Protein AF-A0A8X6WS86-F1 (afdb_monomer_lite)

pLDDT: mean 86.35, std 16.79, range [33.66, 97.81]

Organism: NCBI:txid2747483

Radius of gyration: 22.49 Å; chains: 1; bounding box: 53×35×86 Å

Structure (mmCIF, N/CA/C/O backbone):
data_AF-A0A8X6WS86-F1
#
_entry.id   AF-A0A8X6WS86-F1
#
loop_
_atom_site.group_PDB
_atom_site.id
_atom_site.type_symbol
_atom_site.label_atom_id
_atom_site.label_alt_id
_atom_site.label_comp_id
_atom_site.label_asym_id
_atom_site.label_entity_id
_atom_site.label_seq_id
_atom_site.pdbx_PDB_ins_code
_atom_site.Cartn_x
_atom_site.Cartn_y
_atom_site.Cartn_z
_atom_site.occupancy
_atom_site.B_iso_or_equiv
_atom_site.auth_seq_id
_atom_site.auth_comp_id
_atom_site.auth_asym_id
_atom_site.auth_atom_id
_atom_site.pdbx_PDB_model_num
ATOM 1 N N . MET A 1 1 ? -15.063 -17.999 55.920 1.00 40.53 1 MET A N 1
ATOM 2 C CA . MET A 1 1 ? -14.382 -16.994 55.071 1.00 40.53 1 MET A CA 1
ATOM 3 C C . MET A 1 1 ? -14.863 -17.142 53.634 1.00 40.53 1 MET A C 1
ATOM 5 O O . MET A 1 1 ? -14.406 -18.035 52.931 1.00 40.53 1 MET A O 1
ATOM 9 N N . MET A 1 2 ? -15.828 -16.324 53.211 1.00 33.66 2 MET A N 1
ATOM 10 C CA . MET A 1 2 ? -16.271 -16.276 51.814 1.00 33.66 2 MET A CA 1
ATOM 11 C C . MET A 1 2 ? -15.236 -15.506 50.990 1.00 33.66 2 MET A C 1
ATOM 13 O O . MET A 1 2 ? -15.000 -14.326 51.235 1.00 33.66 2 MET A O 1
ATOM 17 N N . ARG A 1 3 ? -14.615 -16.172 50.012 1.00 37.09 3 ARG A N 1
ATOM 18 C CA . ARG A 1 3 ? -13.850 -15.494 48.963 1.00 37.09 3 ARG A CA 1
ATOM 19 C C . ARG A 1 3 ? -14.849 -14.751 48.081 1.00 37.09 3 ARG A C 1
ATOM 21 O O . ARG A 1 3 ? -15.553 -15.381 47.295 1.00 37.09 3 ARG A O 1
ATOM 28 N N . GLN A 1 4 ? -14.927 -13.429 48.224 1.00 33.69 4 GLN A N 1
ATOM 29 C CA . GLN A 1 4 ? -15.593 -12.591 47.234 1.00 33.69 4 GLN A CA 1
ATOM 30 C C . GLN A 1 4 ? -14.904 -12.830 45.888 1.00 33.69 4 GLN A C 1
ATOM 32 O O . GLN A 1 4 ? -13.723 -12.525 45.712 1.00 33.69 4 GLN A O 1
ATOM 37 N N . ARG A 1 5 ? -15.637 -13.429 44.945 1.00 38.69 5 ARG A N 1
ATOM 38 C CA . ARG A 1 5 ? -15.255 -13.410 43.536 1.00 38.69 5 ARG A CA 1
ATOM 39 C C . ARG A 1 5 ? -15.235 -11.943 43.132 1.00 38.69 5 ARG A C 1
ATOM 41 O O . ARG A 1 5 ? -16.277 -11.297 43.098 1.00 38.69 5 ARG A O 1
ATOM 48 N N . LYS A 1 6 ? -14.036 -11.423 42.885 1.00 37.38 6 LYS A N 1
ATOM 49 C CA . LYS A 1 6 ? -13.832 -10.129 42.245 1.00 37.38 6 LYS A CA 1
ATOM 50 C C . LYS A 1 6 ? -14.409 -10.280 40.837 1.00 37.38 6 LYS A C 1
ATOM 52 O O . LYS A 1 6 ? -13.767 -10.868 39.971 1.00 37.38 6 LYS A O 1
ATOM 57 N N . TYR A 1 7 ? -15.664 -9.882 40.651 1.00 34.22 7 TYR A N 1
ATOM 58 C CA . TYR A 1 7 ? -16.231 -9.724 39.321 1.00 34.22 7 TYR A CA 1
ATOM 59 C C . TYR A 1 7 ? -15.394 -8.637 38.653 1.00 34.22 7 TYR A C 1
ATOM 61 O O . TYR A 1 7 ? -15.456 -7.473 39.039 1.00 34.22 7 TYR A O 1
ATOM 69 N N . LEU A 1 8 ? -14.514 -9.046 37.740 1.00 36.78 8 LEU A N 1
ATOM 70 C CA . LEU A 1 8 ? -13.928 -8.126 36.780 1.00 36.78 8 LEU A CA 1
ATOM 71 C C . LEU A 1 8 ? -15.116 -7.561 36.007 1.00 36.78 8 LEU A C 1
ATOM 73 O O . LEU A 1 8 ? -15.825 -8.317 35.340 1.00 36.78 8 LEU A O 1
ATOM 77 N N . GLU A 1 9 ? -15.389 -6.271 36.181 1.00 35.78 9 GLU A N 1
ATOM 78 C CA . GLU A 1 9 ? -16.383 -5.588 35.366 1.00 35.78 9 GLU A CA 1
ATOM 79 C C . GLU A 1 9 ? -16.070 -5.836 33.884 1.00 35.78 9 GLU A C 1
ATOM 81 O O . GLU A 1 9 ? -14.890 -5.937 33.518 1.00 35.78 9 GLU A O 1
ATOM 86 N N . PRO A 1 10 ? -17.084 -5.964 33.012 1.00 41.72 10 PRO A N 1
ATOM 87 C CA . PRO A 1 10 ? -16.827 -5.970 31.586 1.00 41.72 10 PRO A CA 1
ATOM 88 C C . PRO A 1 10 ? -16.116 -4.658 31.262 1.00 41.72 10 PRO A C 1
ATOM 90 O O . PRO A 1 10 ? -16.698 -3.586 31.401 1.00 41.72 10 PRO A O 1
ATOM 93 N N . VAL A 1 11 ? -14.842 -4.739 30.872 1.00 46.56 11 VAL A N 1
ATOM 94 C CA . VAL A 1 11 ? -14.093 -3.606 30.327 1.00 46.56 11 VAL A CA 1
ATOM 95 C C . VAL A 1 11 ? -14.962 -3.058 29.200 1.00 46.56 11 VAL A C 1
ATOM 97 O O . VAL A 1 11 ? -15.139 -3.743 28.188 1.00 46.56 11 VAL A O 1
ATOM 100 N N . SER A 1 12 ? -15.620 -1.913 29.430 1.00 50.69 12 SER A N 1
ATOM 101 C CA . SER A 1 12 ? -16.626 -1.388 28.506 1.00 50.69 12 SER A CA 1
ATOM 102 C C . SER A 1 12 ? -15.978 -1.273 27.143 1.00 50.69 12 SER A C 1
ATOM 104 O O . SER A 1 12 ? -15.061 -0.479 26.947 1.00 50.69 12 SER A O 1
ATOM 106 N N . THR A 1 13 ? -16.401 -2.139 26.224 1.00 74.75 13 THR A N 1
ATOM 107 C CA . THR A 1 13 ? -15.697 -2.323 24.959 1.00 74.75 13 THR A CA 1
ATOM 108 C C . THR A 1 13 ? -15.792 -1.047 24.139 1.00 74.75 13 THR A C 1
ATOM 110 O O . THR A 1 13 ? -14.832 -0.662 23.519 1.00 74.75 13 THR A O 1
ATOM 113 N N . PHE A 1 14 ? -16.893 -0.310 24.200 1.00 83.38 14 PHE A N 1
ATOM 114 C CA . PHE A 1 14 ? -17.039 0.968 23.510 1.00 83.38 14 PHE A CA 1
ATOM 115 C C . PHE A 1 14 ? -17.653 1.993 24.465 1.00 83.38 14 PHE A C 1
ATOM 117 O O . PHE A 1 14 ? -18.270 1.627 25.468 1.00 83.38 14 PHE A O 1
ATOM 124 N N . VAL A 1 15 ? -17.484 3.278 24.172 1.00 85.50 15 VAL A N 1
ATOM 125 C CA . VAL A 1 15 ? -18.174 4.366 24.875 1.00 85.50 15 VAL A CA 1
ATOM 126 C C . VAL A 1 15 ? -19.566 4.509 24.269 1.00 85.50 15 VAL A C 1
ATOM 128 O O . VAL A 1 15 ? -19.686 4.557 23.052 1.00 85.50 15 VAL A O 1
ATOM 131 N N . ILE A 1 16 ? -20.611 4.598 25.092 1.00 86.25 16 ILE A N 1
ATOM 132 C CA . ILE A 1 16 ? -21.988 4.788 24.615 1.00 86.25 16 ILE A CA 1
ATOM 133 C C . ILE A 1 16 ? -22.419 6.229 24.894 1.00 86.25 16 ILE A C 1
ATOM 135 O O . ILE A 1 16 ? -22.333 6.686 26.034 1.00 86.25 16 ILE A O 1
ATOM 139 N N . ARG A 1 17 ? -22.893 6.952 23.875 1.00 84.75 17 ARG A N 1
ATOM 140 C CA . ARG A 1 17 ? -23.502 8.288 24.017 1.00 84.75 17 ARG A CA 1
ATOM 141 C C . ARG A 1 17 ? -24.741 8.368 23.141 1.00 84.75 17 ARG A C 1
ATOM 143 O O . ARG A 1 17 ? -24.662 8.079 21.957 1.00 84.75 17 ARG A O 1
ATOM 150 N N . ASN A 1 18 ? -25.880 8.740 23.722 1.00 85.00 18 ASN A N 1
ATOM 151 C CA . ASN A 1 18 ? -27.166 8.834 23.015 1.00 85.00 18 ASN A CA 1
ATOM 152 C C . ASN A 1 18 ? -27.548 7.556 22.235 1.00 85.00 18 ASN A C 1
ATOM 154 O O . ASN A 1 18 ? -28.173 7.631 21.185 1.00 85.00 18 ASN A O 1
ATOM 158 N N . GLY A 1 19 ? -27.158 6.379 22.740 1.00 81.69 19 GLY A N 1
ATOM 159 C CA . GLY A 1 19 ? -27.401 5.092 22.075 1.00 81.69 19 GLY A CA 1
ATOM 160 C C . GLY A 1 19 ? -26.399 4.732 20.971 1.00 81.69 19 GLY A C 1
ATOM 161 O O . GLY A 1 19 ? -26.469 3.631 20.435 1.00 81.69 19 GLY A O 1
ATOM 162 N N . GLU A 1 20 ? -25.439 5.605 20.667 1.00 84.81 20 GLU A N 1
ATOM 163 C CA . GLU A 1 20 ? -24.376 5.343 19.700 1.00 84.81 20 GLU A CA 1
ATOM 164 C C . GLU A 1 20 ? -23.092 4.887 20.392 1.00 84.81 20 GLU A C 1
ATOM 166 O O . GLU A 1 20 ? -22.725 5.374 21.465 1.00 84.81 20 GLU A O 1
ATOM 171 N N . TYR A 1 21 ? -22.401 3.945 19.756 1.00 89.00 21 TYR A N 1
ATOM 172 C CA . TYR A 1 21 ? -21.115 3.429 20.205 1.00 89.00 21 TYR A CA 1
ATOM 173 C C . TYR A 1 21 ? -19.968 4.223 19.579 1.00 89.00 21 TYR A C 1
ATOM 175 O O . TYR A 1 21 ? -19.972 4.485 18.378 1.00 89.00 21 TYR A O 1
ATOM 183 N N . PHE A 1 22 ? -18.959 4.533 20.386 1.00 90.56 22 PHE A N 1
ATOM 184 C CA . PHE A 1 22 ? -17.751 5.256 20.008 1.00 90.56 22 PHE A CA 1
ATOM 185 C C . PHE A 1 22 ? -16.517 4.536 20.535 1.00 90.56 22 PHE A C 1
ATOM 187 O O . PHE A 1 22 ? -16.556 3.855 21.565 1.00 90.56 22 PHE A O 1
ATOM 194 N N . TYR A 1 23 ? -15.392 4.740 19.863 1.00 94.38 23 TYR A N 1
ATOM 195 C CA . TYR A 1 23 ? -14.108 4.349 20.419 1.00 94.38 23 TYR A CA 1
ATOM 196 C C . TYR A 1 23 ? -13.765 5.196 21.654 1.00 94.38 23 TYR A C 1
ATOM 198 O O . TYR A 1 23 ? -14.024 6.406 21.659 1.00 94.38 23 TYR A O 1
ATOM 206 N N . PRO A 1 24 ? -13.178 4.597 22.707 1.00 93.00 24 PRO A N 1
ATOM 207 C CA . PRO A 1 24 ? -12.544 5.376 23.763 1.00 93.00 24 PRO A CA 1
ATOM 208 C C . PRO A 1 24 ? -11.406 6.217 23.177 1.00 93.00 24 PRO A C 1
ATOM 210 O O . PRO A 1 24 ? -10.804 5.834 22.176 1.00 93.00 24 PRO A O 1
ATOM 213 N N . LYS A 1 25 ? -11.105 7.353 23.810 1.00 94.31 25 LYS A N 1
ATOM 214 C CA . LYS A 1 25 ? -9.990 8.219 23.416 1.00 94.31 25 LYS A CA 1
ATOM 215 C C . LYS A 1 25 ? -8.897 8.220 24.473 1.00 94.31 25 LYS A C 1
ATOM 217 O O . LYS A 1 25 ? -9.202 8.158 25.665 1.00 94.31 25 LYS A O 1
ATOM 222 N N . ASP A 1 26 ? -7.646 8.293 24.036 1.00 93.44 26 ASP A N 1
ATOM 223 C CA . ASP A 1 26 ? -6.505 8.523 24.918 1.00 93.44 26 ASP A CA 1
ATOM 224 C C . ASP A 1 26 ? -6.363 10.013 25.296 1.00 93.44 26 ASP A C 1
ATOM 226 O O . ASP A 1 26 ? -7.155 10.871 24.894 1.00 93.44 26 ASP A O 1
ATOM 230 N N . LYS A 1 27 ? -5.339 10.327 26.100 1.00 94.50 27 LYS A N 1
ATOM 231 C CA . LYS A 1 27 ? -5.038 11.698 26.547 1.00 94.50 27 LYS A CA 1
ATOM 232 C C . LYS A 1 27 ? -4.711 12.660 25.398 1.00 94.50 27 LYS A C 1
ATOM 234 O O . LYS A 1 27 ? -4.865 13.866 25.563 1.00 94.50 27 LYS A O 1
ATOM 239 N N . ASP A 1 28 ? -4.274 12.125 24.263 1.00 95.31 28 ASP A N 1
ATOM 240 C CA . ASP A 1 28 ? -3.868 12.870 23.075 1.00 95.31 28 ASP A CA 1
ATOM 241 C C . ASP A 1 28 ? -5.012 12.930 22.042 1.00 95.31 28 ASP A C 1
ATOM 243 O O . ASP A 1 28 ? -4.805 13.361 20.914 1.00 95.31 28 ASP A O 1
ATOM 247 N N . GLN A 1 29 ? -6.236 12.550 22.440 1.00 95.19 29 GLN A N 1
ATOM 248 C CA . GLN A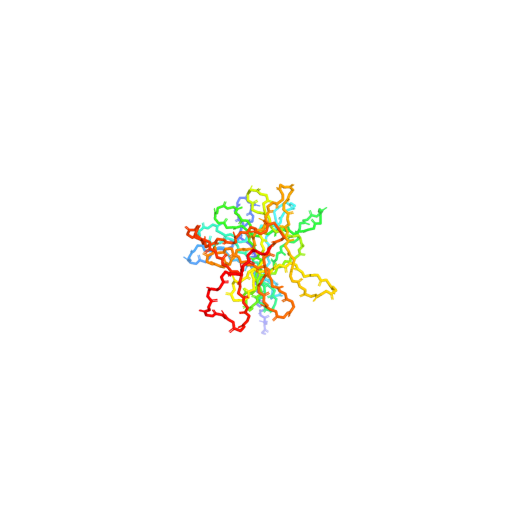 1 29 ? -7.464 12.547 21.636 1.00 95.19 29 GLN A CA 1
ATOM 249 C C . GLN A 1 29 ? -7.514 11.510 20.507 1.00 95.19 29 GLN A C 1
ATOM 251 O O . GLN A 1 29 ? -8.434 11.560 19.683 1.00 95.19 29 GLN A O 1
ATOM 256 N N . ASN A 1 30 ? -6.606 10.532 20.484 1.00 95.06 30 ASN A N 1
ATOM 257 C CA . ASN A 1 30 ? -6.685 9.432 19.527 1.00 95.06 30 ASN A CA 1
ATOM 258 C C . ASN A 1 30 ? -7.729 8.417 19.979 1.00 95.06 30 ASN A C 1
ATOM 260 O O . ASN A 1 30 ? -7.751 8.011 21.139 1.00 95.06 30 ASN A O 1
ATOM 264 N N . GLU A 1 31 ? -8.549 7.941 19.051 1.00 96.19 31 GLU A N 1
ATOM 265 C CA . GLU A 1 31 ? -9.437 6.808 19.284 1.00 96.19 31 GLU A CA 1
ATOM 266 C C . GLU A 1 31 ? -8.624 5.516 19.423 1.00 96.19 31 GLU A C 1
ATOM 268 O O . GLU A 1 31 ? -7.683 5.269 18.664 1.00 96.19 31 GLU A O 1
ATOM 273 N N . VAL A 1 32 ? -8.980 4.678 20.390 1.00 94.81 32 VAL A N 1
ATOM 274 C CA . VAL A 1 32 ? -8.253 3.453 20.731 1.00 94.81 32 VAL A CA 1
ATOM 275 C C . VAL A 1 32 ? -9.136 2.246 20.462 1.00 94.81 32 VAL A C 1
ATOM 277 O O . VAL A 1 32 ? -10.296 2.202 20.881 1.00 94.81 32 VAL A O 1
ATOM 280 N N . TYR A 1 33 ? -8.576 1.244 19.782 1.00 94.50 33 TYR A N 1
ATOM 281 C CA . TYR A 1 33 ? -9.256 -0.029 19.623 1.00 94.50 33 TYR A CA 1
ATOM 282 C C . TYR A 1 33 ? -9.374 -0.742 20.973 1.00 94.50 33 TYR A C 1
ATOM 284 O O . TYR A 1 33 ? -8.376 -0.947 21.664 1.00 94.50 33 TYR A O 1
ATOM 292 N N . PRO A 1 34 ? -10.576 -1.184 21.348 1.00 92.50 34 PRO A N 1
ATOM 293 C CA . PRO A 1 34 ? -10.762 -2.033 22.509 1.00 92.50 34 PRO A CA 1
ATOM 294 C C . PRO A 1 34 ? -10.123 -3.390 22.247 1.00 92.50 34 PRO A C 1
ATOM 296 O O . PRO A 1 34 ? -10.296 -3.963 21.170 1.00 92.50 34 PRO A O 1
ATOM 299 N N . ILE A 1 35 ? -9.437 -3.936 23.244 1.00 89.94 35 ILE A N 1
ATOM 300 C CA . ILE A 1 35 ? -8.829 -5.260 23.138 1.00 89.94 35 ILE A CA 1
ATOM 301 C C . ILE A 1 35 ? -9.794 -6.290 23.725 1.00 89.94 35 ILE A C 1
ATOM 303 O O . ILE A 1 35 ? -10.122 -6.250 24.909 1.00 89.94 35 ILE A O 1
ATOM 307 N N . VAL A 1 36 ? -10.237 -7.235 22.898 1.00 87.25 36 VAL A N 1
ATOM 308 C CA . VAL A 1 36 ? -11.083 -8.363 23.307 1.00 87.25 36 VAL A CA 1
ATOM 309 C C . VAL A 1 36 ? -10.409 -9.650 22.857 1.00 87.25 36 VAL A C 1
ATOM 311 O O . VAL A 1 36 ? -10.119 -9.817 21.676 1.00 87.25 36 VAL A O 1
ATOM 314 N N . ASN A 1 37 ? -10.154 -10.569 23.792 1.00 86.06 37 ASN A N 1
ATOM 315 C CA . ASN A 1 37 ? -9.437 -11.824 23.524 1.00 86.06 37 ASN A CA 1
ATOM 316 C C . ASN A 1 37 ? -8.085 -11.596 22.814 1.00 86.06 37 ASN A C 1
ATOM 318 O O . ASN A 1 37 ? -7.775 -12.273 21.835 1.00 86.06 37 ASN A O 1
ATOM 322 N N . ASN A 1 38 ? -7.307 -10.616 23.292 1.00 85.69 38 ASN A N 1
ATOM 323 C CA . ASN A 1 38 ? -6.021 -10.193 22.717 1.00 85.69 38 ASN A CA 1
ATOM 324 C C . ASN A 1 38 ? -6.089 -9.753 21.245 1.00 85.69 38 ASN A C 1
ATOM 326 O O . ASN A 1 38 ? -5.107 -9.874 20.516 1.00 85.69 38 ASN A O 1
ATOM 330 N N . LYS A 1 39 ? -7.243 -9.253 20.796 1.00 88.00 39 LYS A N 1
ATOM 331 C CA . LYS A 1 39 ? -7.417 -8.691 19.456 1.00 88.00 39 LYS A CA 1
ATOM 332 C C . LYS A 1 39 ? -8.038 -7.311 19.543 1.00 88.00 39 LYS A C 1
ATOM 334 O O . LYS A 1 39 ? -8.987 -7.107 20.302 1.00 88.00 39 LYS A O 1
ATOM 339 N N . GLU A 1 40 ? -7.519 -6.392 18.741 1.00 93.62 40 GLU A N 1
ATOM 340 C CA . GLU A 1 40 ? -8.156 -5.100 18.524 1.00 93.62 40 GLU A CA 1
ATOM 341 C C . GLU A 1 40 ? -9.515 -5.330 17.865 1.00 93.62 40 GLU A C 1
ATOM 343 O O . GLU A 1 40 ? -9.621 -6.014 16.845 1.00 93.62 40 GLU A O 1
ATOM 348 N N . LYS A 1 41 ? -10.574 -4.826 18.500 1.00 91.50 41 LYS A N 1
ATOM 349 C CA . LYS A 1 41 ? -11.952 -5.050 18.076 1.00 91.50 41 LYS A CA 1
ATOM 350 C C . LYS A 1 41 ? -12.487 -3.814 17.358 1.00 91.50 41 LYS A C 1
ATOM 352 O O . LYS A 1 41 ? -12.770 -2.810 18.013 1.00 91.50 41 LYS A O 1
ATOM 357 N N . PRO A 1 42 ? -12.705 -3.882 16.039 1.00 92.81 42 PRO A N 1
ATOM 358 C CA . PRO A 1 42 ? -13.346 -2.800 15.322 1.00 92.81 42 PRO A CA 1
ATOM 359 C C . PRO A 1 42 ? -14.806 -2.643 15.742 1.00 92.81 42 PRO A C 1
ATOM 361 O O . PRO A 1 42 ? -15.507 -3.607 16.065 1.00 92.81 42 PRO A O 1
ATOM 364 N N . LEU A 1 43 ? -15.260 -1.405 15.689 1.00 91.81 43 LEU A N 1
ATOM 365 C CA . LEU A 1 43 ? -16.634 -0.993 15.843 1.00 91.81 43 LEU A CA 1
ATOM 366 C C . LEU A 1 43 ? -17.420 -1.346 14.577 1.00 91.81 43 LEU A C 1
ATOM 368 O O . LEU A 1 43 ? -16.959 -1.112 13.459 1.00 91.81 43 LEU A O 1
ATOM 372 N N . VAL A 1 44 ? -18.626 -1.877 14.767 1.00 88.75 44 VAL A N 1
ATOM 373 C CA . VAL A 1 44 ? -19.600 -2.115 13.698 1.00 88.75 44 VAL A CA 1
ATOM 374 C C . VAL A 1 44 ? -20.769 -1.166 13.914 1.00 88.75 44 VAL A C 1
ATOM 376 O O . VAL A 1 44 ? -21.371 -1.164 14.987 1.00 88.75 44 VAL A O 1
ATOM 379 N N . GLN A 1 45 ? -21.088 -0.365 12.903 1.00 81.75 45 GLN A N 1
ATOM 380 C CA . GLN A 1 45 ? -22.234 0.541 12.895 1.00 81.75 45 GLN A CA 1
ATOM 381 C C . GLN A 1 45 ? -23.094 0.224 11.668 1.00 81.75 45 GLN A C 1
ATOM 383 O O . GLN A 1 45 ? -22.652 0.349 10.525 1.00 81.75 45 GLN A O 1
ATOM 388 N N . GLY A 1 46 ? -24.324 -0.242 11.904 1.00 82.81 46 GLY A N 1
ATOM 389 C CA . GLY A 1 46 ? -25.197 -0.746 10.842 1.00 82.81 46 GLY A CA 1
ATOM 390 C C . GLY A 1 46 ? -24.567 -1.937 10.112 1.00 82.81 46 GLY A C 1
ATOM 391 O O . GLY A 1 46 ? -24.309 -2.972 10.720 1.00 82.81 46 GLY A O 1
ATOM 392 N N . TYR A 1 47 ? -24.298 -1.769 8.815 1.00 83.12 47 TYR A N 1
ATOM 393 C CA . TYR A 1 47 ? -23.684 -2.780 7.942 1.00 83.12 47 TYR A CA 1
ATOM 394 C C . TYR A 1 47 ? -22.241 -2.437 7.543 1.00 83.12 47 TYR A C 1
ATOM 396 O O . TYR A 1 47 ? -21.752 -2.900 6.514 1.00 83.12 47 TYR A O 1
ATOM 404 N N . ALA A 1 48 ? -21.541 -1.618 8.331 1.00 85.00 48 ALA A N 1
ATOM 405 C CA . ALA A 1 48 ? -20.161 -1.249 8.050 1.00 85.00 48 ALA A CA 1
ATOM 406 C C . ALA A 1 48 ? -19.279 -1.329 9.297 1.00 85.00 48 ALA A C 1
ATOM 408 O O . ALA A 1 48 ? -19.702 -1.030 10.414 1.00 85.00 48 ALA A O 1
ATOM 409 N N . TYR A 1 49 ? -18.021 -1.703 9.077 1.00 91.12 49 TYR A N 1
ATOM 410 C CA . TYR A 1 49 ? -16.974 -1.483 10.061 1.00 91.12 49 TYR A CA 1
ATOM 411 C C . TYR A 1 49 ? -16.502 -0.030 10.020 1.00 91.12 49 TYR A C 1
ATOM 413 O O . TYR A 1 49 ? -16.272 0.521 8.938 1.00 91.12 49 TYR A O 1
ATOM 421 N N . THR A 1 50 ? -16.280 0.544 11.197 1.00 92.38 50 THR A N 1
ATOM 422 C CA . THR A 1 50 ? -15.728 1.888 11.378 1.00 92.38 50 THR A CA 1
ATOM 423 C C . THR A 1 50 ? -14.307 1.770 11.905 1.00 92.38 50 THR A C 1
ATOM 425 O O . THR A 1 50 ? -14.086 1.101 12.908 1.00 92.38 50 THR A O 1
ATOM 428 N N . TYR A 1 51 ? -13.336 2.421 11.266 1.00 96.06 51 TYR A N 1
ATOM 429 C CA . TYR A 1 51 ? -11.971 2.508 11.790 1.00 96.06 51 TYR A CA 1
ATOM 430 C C . TYR A 1 51 ? -11.873 3.544 12.911 1.00 96.06 51 TYR A C 1
ATOM 432 O O . TYR A 1 51 ? -12.484 4.608 12.811 1.00 96.06 51 TYR A O 1
ATOM 440 N N . ALA A 1 52 ? -11.071 3.254 13.935 1.00 96.12 52 ALA A N 1
ATOM 441 C CA . ALA A 1 52 ? -10.624 4.256 14.896 1.00 96.12 52 ALA A CA 1
ATOM 442 C C . ALA A 1 52 ? -9.787 5.323 14.180 1.00 96.12 52 ALA A C 1
ATOM 444 O O . ALA A 1 52 ? -9.082 5.020 13.216 1.00 96.12 52 ALA A O 1
ATOM 445 N N . LYS A 1 53 ? -9.843 6.565 14.647 1.00 97.25 53 LYS A N 1
ATOM 446 C CA . LYS A 1 53 ? -9.106 7.703 14.094 1.00 97.25 53 LYS A CA 1
ATOM 447 C C . LYS A 1 53 ? -8.058 8.238 15.060 1.00 97.25 53 LYS A C 1
ATOM 449 O O . LYS A 1 53 ? -8.211 8.165 16.276 1.00 97.25 53 LYS A O 1
ATOM 454 N N . ASP A 1 54 ? -6.967 8.763 14.528 1.00 95.94 54 ASP A N 1
ATOM 455 C CA . ASP A 1 54 ? -6.063 9.598 15.312 1.00 95.94 54 ASP A CA 1
ATOM 456 C C . ASP A 1 54 ? -6.653 11.001 15.542 1.00 95.94 54 ASP A C 1
ATOM 458 O O . ASP A 1 54 ? -7.726 11.345 15.035 1.00 95.94 54 ASP A O 1
ATOM 462 N N . ALA A 1 55 ? -5.953 11.814 16.330 1.00 95.19 55 ALA A N 1
ATOM 463 C CA . ALA A 1 55 ? -6.368 13.174 16.659 1.00 95.19 55 ALA A CA 1
ATOM 464 C C . ALA A 1 55 ? -6.491 14.103 15.435 1.00 95.19 55 ALA A C 1
ATOM 466 O O . ALA A 1 55 ? -7.227 15.087 15.495 1.00 95.19 55 ALA A O 1
ATOM 467 N N . SER A 1 56 ? -5.808 13.792 14.327 1.00 94.94 56 SER A N 1
ATOM 468 C CA . SER A 1 56 ? -5.915 14.537 13.064 1.00 94.94 56 SER A CA 1
ATOM 469 C C . SER A 1 56 ? -7.143 14.140 12.237 1.00 94.94 56 SER A C 1
ATOM 471 O O . SER A 1 56 ? -7.507 14.826 11.286 1.00 94.94 56 SER A O 1
ATOM 473 N N . GLY A 1 57 ? -7.816 13.048 12.614 1.00 94.19 57 GLY A N 1
ATOM 474 C CA . GLY A 1 57 ? -8.972 12.503 11.910 1.00 94.19 57 GLY A CA 1
ATOM 475 C C . GLY A 1 57 ? -8.625 11.420 10.888 1.00 94.19 57 GLY A C 1
ATOM 476 O O . GLY A 1 57 ? -9.544 10.857 10.285 1.00 94.19 57 GLY A O 1
ATOM 477 N N . LYS A 1 58 ? -7.344 11.077 10.726 1.00 96.56 58 LYS A N 1
ATOM 478 C CA . LYS A 1 58 ? -6.906 9.964 9.884 1.00 96.56 58 LYS A CA 1
ATOM 479 C C . LYS A 1 58 ? -7.290 8.636 10.530 1.00 96.56 58 LYS A C 1
ATOM 481 O O . LYS A 1 58 ? -7.069 8.403 11.717 1.00 96.56 58 LYS A O 1
ATOM 486 N N . SER A 1 59 ? -7.889 7.747 9.744 1.00 96.94 59 SER A N 1
ATOM 487 C CA . SER A 1 59 ? -8.237 6.400 10.192 1.00 96.94 59 SER A CA 1
ATOM 488 C C . SER A 1 59 ? -6.989 5.549 10.415 1.00 96.94 59 SER A C 1
ATOM 490 O O . SER A 1 59 ? -6.003 5.673 9.697 1.00 96.94 59 SER A O 1
ATOM 492 N N . LYS A 1 60 ? -7.063 4.639 11.382 1.00 96.62 60 LYS A N 1
ATOM 493 C CA . LYS A 1 60 ? -6.011 3.691 11.748 1.00 96.62 60 LYS A CA 1
ATOM 494 C C . LYS A 1 60 ? -6.509 2.278 11.531 1.00 96.62 60 LYS A C 1
ATOM 496 O O . LYS A 1 60 ? -7.645 1.975 11.890 1.00 96.62 60 LYS A O 1
ATOM 501 N N . TYR A 1 61 ? -5.670 1.403 11.003 1.00 97.44 61 TYR A N 1
ATOM 502 C CA . TYR A 1 61 ? -5.999 -0.014 10.945 1.00 97.44 61 TYR A CA 1
ATOM 503 C C . TYR A 1 61 ? -5.922 -0.657 12.336 1.00 97.44 61 TYR A C 1
ATOM 505 O O . TYR A 1 61 ? -5.097 -0.237 13.149 1.00 97.44 61 TYR A O 1
ATOM 513 N N . PRO A 1 62 ? -6.773 -1.654 12.629 1.00 96.50 62 PRO A N 1
ATOM 514 C CA . PRO A 1 62 ? -6.527 -2.561 13.735 1.00 96.50 62 PRO A CA 1
ATOM 515 C C . PRO A 1 62 ? -5.363 -3.501 13.399 1.00 96.50 62 PRO A C 1
ATOM 517 O O . PRO A 1 62 ? -5.068 -3.744 12.226 1.00 96.50 62 PRO A O 1
ATOM 520 N N . HIS A 1 63 ? -4.763 -4.086 14.426 1.00 95.94 63 HIS A N 1
ATOM 521 C CA . HIS A 1 63 ? -3.644 -5.009 14.317 1.00 95.94 63 HIS A CA 1
ATOM 522 C C . HIS A 1 63 ? -4.060 -6.455 14.595 1.00 95.94 63 HIS A C 1
ATOM 524 O O . HIS A 1 63 ? -4.919 -6.741 15.439 1.00 95.94 63 HIS A O 1
ATOM 530 N N . ASP A 1 64 ? -3.411 -7.387 13.899 1.00 93.31 64 ASP A N 1
ATOM 531 C CA . ASP A 1 64 ? -3.444 -8.805 14.240 1.00 93.31 64 ASP A CA 1
ATOM 532 C C . ASP A 1 64 ? -2.547 -9.112 15.453 1.00 93.31 64 ASP A C 1
ATOM 534 O O . ASP A 1 64 ? -1.824 -8.264 15.976 1.00 93.31 64 ASP A O 1
ATOM 538 N N . ILE A 1 65 ? -2.565 -10.371 15.898 1.00 91.00 65 ILE A N 1
ATOM 539 C CA . ILE A 1 65 ? -1.738 -10.836 17.022 1.00 91.00 65 ILE A CA 1
ATOM 540 C C . ILE A 1 65 ? -0.223 -10.754 16.748 1.00 91.00 65 ILE A C 1
ATOM 542 O O . ILE A 1 65 ? 0.576 -10.820 17.678 1.00 91.00 65 ILE A O 1
ATOM 546 N N . ASN A 1 66 ? 0.178 -10.620 15.484 1.00 92.69 66 ASN A N 1
ATOM 547 C CA . ASN A 1 66 ? 1.570 -10.501 15.060 1.00 92.69 66 ASN A CA 1
ATOM 548 C C . ASN A 1 66 ? 2.004 -9.036 14.879 1.00 92.69 66 ASN A C 1
ATOM 550 O O . ASN A 1 66 ? 3.158 -8.797 14.514 1.00 92.69 66 ASN A O 1
ATOM 554 N N . GLY A 1 67 ? 1.105 -8.075 15.116 1.00 92.88 67 GLY A N 1
ATOM 555 C CA . GLY A 1 67 ? 1.349 -6.647 14.937 1.00 92.88 67 GLY A CA 1
ATOM 556 C C . GLY A 1 67 ? 1.250 -6.160 13.489 1.00 92.88 67 GLY A C 1
ATOM 557 O O . GLY A 1 67 ? 1.784 -5.098 13.187 1.00 92.88 67 GLY A O 1
ATOM 558 N N . ASN A 1 68 ? 0.615 -6.908 12.583 1.00 96.38 68 ASN A N 1
ATOM 559 C CA . ASN A 1 68 ? 0.320 -6.427 11.231 1.00 96.38 68 ASN A CA 1
ATOM 560 C C . ASN A 1 68 ? -1.003 -5.664 11.220 1.00 96.38 68 ASN A C 1
ATOM 562 O O . ASN A 1 68 ? -1.986 -6.141 11.785 1.00 96.38 68 ASN A O 1
ATOM 566 N N . GLU A 1 69 ? -1.054 -4.538 10.521 1.00 97.56 69 GLU A N 1
ATOM 567 C CA . GLU A 1 69 ? -2.303 -3.842 10.230 1.00 97.56 69 GLU A CA 1
ATOM 568 C C . GLU A 1 69 ? -3.206 -4.704 9.332 1.00 97.56 69 GLU A C 1
ATOM 570 O O . GLU A 1 69 ? -2.740 -5.391 8.417 1.00 97.56 69 GLU A O 1
ATOM 575 N N . ILE A 1 70 ? -4.518 -4.654 9.570 1.00 95.69 70 ILE A N 1
ATOM 576 C CA . ILE A 1 70 ? -5.501 -5.453 8.833 1.00 95.69 70 ILE A CA 1
ATOM 577 C C . ILE A 1 70 ? -6.582 -4.558 8.235 1.00 95.69 70 ILE A C 1
ATOM 579 O O . ILE A 1 70 ? -7.261 -3.823 8.955 1.00 95.69 70 ILE A O 1
ATOM 583 N N . ALA A 1 71 ? -6.819 -4.690 6.929 1.00 95.62 71 ALA A N 1
ATOM 584 C CA . ALA A 1 71 ? -8.023 -4.144 6.315 1.00 95.62 71 ALA A CA 1
ATOM 585 C C . ALA A 1 71 ? -9.273 -4.915 6.772 1.00 95.62 71 ALA A C 1
ATOM 587 O O . ALA A 1 71 ? -9.244 -6.122 7.001 1.00 95.62 71 ALA A O 1
ATOM 588 N N . LEU A 1 72 ? -10.403 -4.226 6.880 1.00 93.50 72 LEU A N 1
ATOM 589 C CA . LEU A 1 72 ? -11.665 -4.802 7.325 1.00 93.50 72 LEU A CA 1
ATOM 590 C C . LEU A 1 72 ? -12.494 -5.262 6.127 1.00 93.50 72 LEU A C 1
ATOM 592 O O . LEU A 1 72 ? -12.571 -4.542 5.131 1.00 93.50 72 LEU A O 1
ATOM 596 N N . PRO A 1 73 ? -13.127 -6.441 6.183 1.00 91.56 73 PRO A N 1
ATOM 597 C CA . PRO A 1 73 ? -13.946 -6.919 5.080 1.00 91.56 73 PRO A CA 1
ATOM 598 C C . PRO A 1 73 ? -15.214 -6.069 4.938 1.00 91.56 73 PRO A C 1
ATOM 600 O O . PRO A 1 73 ? -15.779 -5.588 5.922 1.00 91.56 73 PRO A O 1
ATOM 603 N N . LYS A 1 74 ? -15.709 -5.909 3.711 1.00 89.94 74 LYS A N 1
ATOM 604 C CA . LYS A 1 74 ? -17.036 -5.331 3.475 1.00 89.94 74 LYS A CA 1
ATOM 605 C C . LYS A 1 74 ? -18.106 -6.348 3.866 1.00 89.94 74 LYS A C 1
ATOM 607 O O . LYS A 1 74 ? -18.092 -7.485 3.393 1.00 89.94 74 LYS A O 1
ATOM 612 N N . ILE A 1 75 ? -19.055 -5.939 4.703 1.00 86.38 75 ILE A N 1
ATOM 613 C CA . ILE A 1 75 ? -20.161 -6.805 5.123 1.00 86.38 75 ILE A CA 1
ATOM 614 C C . ILE A 1 75 ? -21.113 -6.999 3.931 1.00 86.38 75 ILE A C 1
ATOM 616 O O . ILE A 1 75 ? -21.604 -6.031 3.358 1.00 86.38 75 ILE A O 1
ATOM 620 N N . GLY A 1 76 ? -21.355 -8.253 3.539 1.00 81.88 76 GLY A N 1
ATOM 621 C CA . GLY A 1 76 ? -22.388 -8.636 2.564 1.00 81.88 76 GLY A CA 1
ATOM 622 C C . GLY A 1 76 ? -22.071 -8.448 1.072 1.00 81.88 76 GLY A C 1
ATOM 623 O O . GLY A 1 76 ? -22.838 -8.939 0.253 1.00 81.88 76 GLY A O 1
ATOM 624 N N . MET A 1 77 ? -20.969 -7.789 0.692 1.00 73.00 77 MET A N 1
ATOM 625 C CA . MET A 1 77 ? -20.670 -7.468 -0.722 1.00 73.00 77 MET A CA 1
ATOM 626 C C . MET A 1 77 ? -19.348 -8.034 -1.261 1.00 73.00 77 MET A C 1
ATOM 628 O O . MET A 1 77 ? -19.035 -7.835 -2.432 1.00 73.00 77 MET A O 1
ATOM 632 N N . GLY A 1 78 ? -18.574 -8.743 -0.436 1.00 81.75 78 GLY A N 1
ATOM 633 C CA . GLY A 1 78 ? -17.222 -9.163 -0.805 1.00 81.75 78 GLY A CA 1
ATOM 634 C C . GLY A 1 78 ? -16.244 -7.982 -0.916 1.00 81.75 78 GLY A C 1
ATOM 635 O O . GLY A 1 78 ? -16.621 -6.820 -1.084 1.00 81.75 78 GLY A O 1
ATOM 636 N N . GLY A 1 79 ? -14.953 -8.275 -0.776 1.00 89.19 79 GLY A N 1
ATOM 637 C CA . GLY A 1 79 ? -13.885 -7.276 -0.829 1.00 89.19 79 GLY A CA 1
ATOM 638 C C . GLY A 1 79 ? -13.610 -6.566 0.498 1.00 89.19 79 GLY A C 1
ATOM 639 O O . GLY A 1 79 ? -14.122 -6.934 1.557 1.00 89.19 79 GLY A O 1
ATOM 640 N N . TRP A 1 80 ? -12.766 -5.537 0.426 1.00 92.62 80 TRP A N 1
ATOM 641 C CA . TRP A 1 80 ? -12.136 -4.918 1.593 1.00 92.62 80 TRP A CA 1
ATOM 642 C C . TRP A 1 80 ? -12.431 -3.422 1.680 1.00 92.62 80 TRP A C 1
ATOM 644 O O . TRP A 1 80 ? -12.533 -2.716 0.674 1.00 92.62 80 TRP A O 1
ATOM 654 N N . HIS A 1 81 ? -12.604 -2.940 2.902 1.00 90.94 81 HIS A N 1
ATOM 655 C CA . HIS A 1 81 ? -12.740 -1.539 3.258 1.00 90.94 81 HIS A CA 1
ATOM 656 C C . HIS A 1 81 ? -11.372 -1.049 3.725 1.00 90.94 81 HIS A C 1
ATOM 658 O O . HIS A 1 81 ? -10.899 -1.489 4.762 1.00 90.94 81 HIS A O 1
ATOM 664 N N . TYR A 1 82 ? -10.728 -0.155 2.981 1.00 94.31 82 TYR A N 1
ATOM 665 C CA . TYR A 1 82 ? -9.439 0.424 3.371 1.00 94.31 82 TYR A CA 1
ATOM 666 C C . TYR A 1 82 ? -9.635 1.682 4.230 1.00 94.31 82 TYR A C 1
ATOM 668 O O . TYR A 1 82 ? -10.574 2.451 4.005 1.00 94.31 82 TYR A O 1
ATOM 676 N N . ALA A 1 83 ? -8.755 1.884 5.212 1.00 95.31 83 ALA A N 1
ATOM 677 C CA . ALA A 1 83 ? -8.669 3.103 6.005 1.00 95.31 83 ALA A CA 1
ATOM 678 C C . ALA A 1 83 ? -8.298 4.300 5.119 1.00 95.31 83 ALA A C 1
ATOM 680 O O . ALA A 1 83 ? -7.663 4.149 4.070 1.00 95.31 83 ALA A O 1
ATOM 681 N N . LYS A 1 84 ? -8.720 5.491 5.548 1.00 94.38 84 LYS A N 1
ATOM 682 C CA . LYS A 1 84 ? -8.528 6.747 4.823 1.00 94.38 84 LYS A CA 1
ATOM 683 C C . LYS A 1 84 ? -7.728 7.751 5.640 1.00 94.38 84 LYS A C 1
ATOM 685 O O . LYS A 1 84 ? -7.854 7.798 6.863 1.00 94.38 84 LYS A O 1
ATOM 690 N N . ASP A 1 85 ? -6.914 8.532 4.947 1.00 93.31 85 ASP A N 1
ATOM 691 C CA . ASP A 1 85 ? -6.242 9.698 5.507 1.00 93.31 85 ASP A CA 1
ATOM 692 C C . ASP A 1 85 ? -7.244 10.827 5.817 1.00 93.31 85 ASP A C 1
ATOM 694 O O . ASP A 1 85 ? -8.444 10.735 5.530 1.00 93.31 85 ASP A O 1
ATOM 698 N N . GLU A 1 86 ? -6.746 11.901 6.414 1.00 91.88 86 GLU A N 1
ATOM 699 C CA . GLU A 1 86 ? -7.496 13.107 6.763 1.00 91.88 86 GLU A CA 1
ATOM 700 C C . GLU A 1 86 ? -8.150 13.799 5.549 1.00 91.88 86 GLU A C 1
ATOM 702 O O . GLU A 1 86 ? -9.152 14.498 5.693 1.00 91.88 86 GLU A O 1
ATOM 7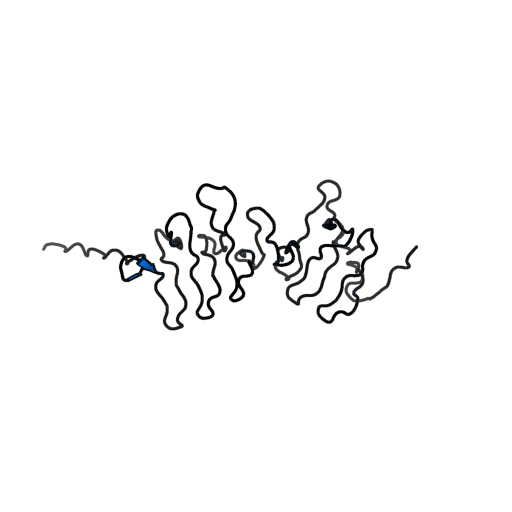07 N N . ASN A 1 87 ? -7.647 13.542 4.338 1.00 89.56 87 ASN A N 1
ATOM 708 C CA . ASN A 1 87 ? -8.158 14.072 3.071 1.00 89.56 87 ASN A CA 1
ATOM 709 C C . ASN A 1 87 ? -9.136 13.108 2.370 1.00 89.56 87 ASN A C 1
ATOM 711 O O . ASN A 1 87 ? -9.593 13.364 1.242 1.00 89.56 87 ASN A O 1
ATOM 715 N N . GLY A 1 88 ? -9.454 11.985 3.019 1.00 89.44 88 GLY A N 1
ATOM 716 C CA . GLY A 1 88 ? -10.352 10.950 2.527 1.00 89.44 88 GLY A CA 1
ATOM 717 C C . GLY A 1 88 ? -9.734 10.002 1.496 1.00 89.44 88 GLY A C 1
ATOM 718 O O . GLY A 1 88 ? -10.482 9.235 0.880 1.00 89.44 88 GLY A O 1
ATOM 719 N N . ASN A 1 89 ? -8.415 10.024 1.285 1.00 90.62 89 ASN A N 1
ATOM 720 C CA . ASN A 1 89 ? -7.734 9.098 0.381 1.00 90.62 89 ASN A CA 1
ATOM 721 C C . ASN A 1 89 ? -7.437 7.784 1.101 1.00 90.62 89 ASN A C 1
ATOM 723 O O . ASN A 1 89 ? -6.926 7.771 2.219 1.00 90.62 89 ASN A O 1
ATOM 727 N N . ALA A 1 90 ? -7.737 6.663 0.451 1.00 93.88 90 ALA A N 1
ATOM 728 C CA . ALA A 1 90 ? -7.429 5.358 1.014 1.00 93.88 90 ALA A CA 1
ATOM 729 C C . ALA A 1 90 ? -5.918 5.063 0.966 1.00 93.88 90 ALA A C 1
ATOM 731 O O . ALA A 1 90 ? -5.199 5.487 0.055 1.00 93.88 90 ALA A O 1
ATOM 732 N N . PHE A 1 91 ? -5.428 4.305 1.942 1.00 95.12 91 PHE A N 1
ATOM 73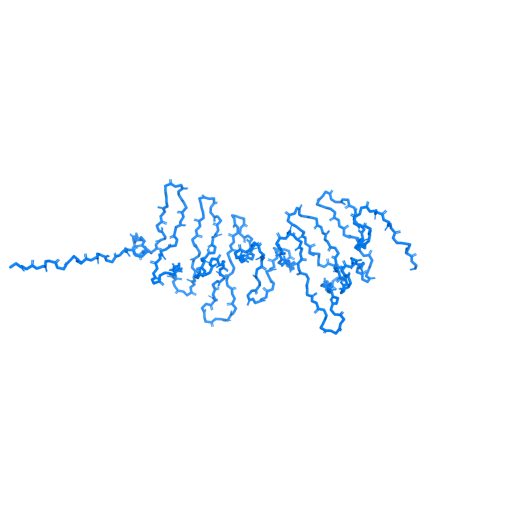3 C CA . PHE A 1 91 ? -4.038 3.846 1.992 1.00 95.12 91 PHE A CA 1
ATOM 734 C C . PHE A 1 91 ? -3.969 2.381 2.415 1.00 95.12 91 PHE A C 1
ATOM 736 O O . PHE A 1 91 ? -4.893 1.890 3.054 1.00 95.12 91 PHE A O 1
ATOM 743 N N . TYR A 1 92 ? -2.915 1.662 2.035 1.00 97.56 92 TYR A N 1
ATOM 744 C CA . TYR A 1 92 ? -2.797 0.241 2.357 1.00 97.56 92 TYR A CA 1
ATOM 745 C C . TYR A 1 92 ? -2.429 0.020 3.827 1.00 97.56 92 TYR A C 1
ATOM 747 O O . TYR A 1 92 ? -1.683 0.825 4.386 1.00 97.56 92 TYR A O 1
ATOM 755 N N . PRO A 1 93 ? -2.915 -1.068 4.447 1.00 97.50 93 PRO A N 1
ATOM 756 C CA . PRO A 1 93 ? -2.375 -1.529 5.718 1.00 97.50 93 PRO A CA 1
ATOM 757 C C . PRO A 1 93 ? -0.920 -1.969 5.553 1.00 97.50 93 PRO A C 1
ATOM 759 O O . PRO A 1 93 ? -0.517 -2.396 4.471 1.00 97.50 93 PRO A O 1
ATOM 762 N N . LYS A 1 94 ? -0.143 -1.908 6.628 1.00 97.81 94 LYS A N 1
ATOM 763 C CA . LYS A 1 94 ? 1.259 -2.314 6.686 1.00 97.81 94 LYS A CA 1
ATOM 764 C C . LYS A 1 94 ? 1.482 -3.538 7.562 1.00 97.81 94 LYS A C 1
ATOM 766 O O . LYS A 1 94 ? 0.882 -3.698 8.621 1.00 97.81 94 LYS A O 1
ATOM 771 N N . ASN A 1 95 ? 2.406 -4.396 7.150 1.00 97.00 95 ASN A N 1
ATOM 772 C CA . ASN A 1 95 ? 2.909 -5.451 8.020 1.00 97.00 95 ASN A CA 1
ATOM 773 C C . ASN A 1 95 ? 3.844 -4.872 9.095 1.00 97.00 95 ASN A C 1
ATOM 775 O O . ASN A 1 95 ? 4.289 -3.725 9.015 1.00 97.00 95 ASN A O 1
ATOM 779 N N . LYS A 1 96 ? 4.209 -5.695 10.082 1.00 96.00 96 LYS A N 1
ATOM 780 C CA . LYS A 1 96 ? 5.139 -5.310 11.160 1.00 96.00 96 LYS A CA 1
ATOM 781 C C . LYS A 1 96 ? 6.516 -4.832 10.672 1.00 96.00 96 LYS A C 1
ATOM 783 O O . LYS A 1 96 ? 7.253 -4.200 11.421 1.00 96.00 96 LYS A O 1
ATOM 788 N N . SER A 1 97 ? 6.893 -5.180 9.442 1.00 95.25 97 SER A N 1
ATOM 789 C CA . SER A 1 97 ? 8.153 -4.778 8.810 1.00 95.25 97 SER A CA 1
ATOM 790 C C . SER A 1 97 ? 8.043 -3.448 8.059 1.00 95.25 97 SER A C 1
ATOM 792 O O . SER A 1 97 ? 9.066 -2.937 7.609 1.00 95.25 97 SER A O 1
ATOM 794 N N . GLY A 1 98 ? 6.842 -2.870 7.967 1.00 95.38 98 GLY A N 1
ATOM 795 C CA . GLY A 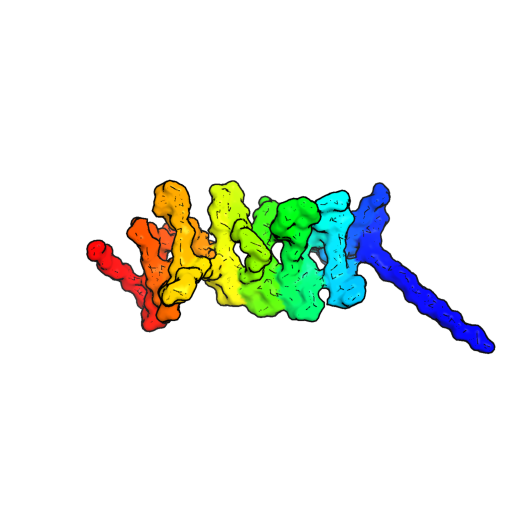1 98 ? 6.561 -1.591 7.318 1.00 95.38 98 GLY A CA 1
ATOM 796 C C . GLY A 1 98 ? 6.152 -1.692 5.847 1.00 95.38 98 GLY A C 1
ATOM 797 O O . GLY A 1 98 ? 5.951 -0.653 5.223 1.00 95.38 98 GLY A O 1
ATOM 798 N N . GLU A 1 99 ? 6.015 -2.898 5.295 1.00 97.06 99 GLU A N 1
ATOM 799 C CA . GLU A 1 99 ? 5.576 -3.107 3.911 1.00 97.06 99 GLU A CA 1
ATOM 800 C C . GLU A 1 99 ? 4.061 -3.013 3.802 1.00 97.06 99 GLU A C 1
ATOM 802 O O . GLU A 1 99 ? 3.342 -3.571 4.630 1.00 97.06 99 GLU A O 1
ATOM 807 N N . GLU A 1 100 ? 3.567 -2.383 2.745 1.00 97.75 100 GLU A N 1
ATOM 808 C CA . GLU A 1 100 ? 2.142 -2.302 2.461 1.00 97.75 100 GLU A CA 1
ATOM 809 C C . GLU A 1 100 ? 1.594 -3.633 1.916 1.00 97.75 100 GLU A C 1
ATOM 811 O O . GLU A 1 100 ? 2.180 -4.293 1.045 1.00 97.75 100 GLU A O 1
ATOM 816 N N . ILE A 1 101 ? 0.437 -4.025 2.449 1.00 95.88 101 ILE A N 1
ATOM 817 C CA . ILE A 1 101 ? -0.266 -5.270 2.156 1.00 95.88 101 ILE A CA 1
ATOM 818 C C . ILE A 1 101 ? -1.521 -4.967 1.338 1.00 95.88 101 ILE A C 1
ATOM 820 O O . ILE A 1 101 ? -2.380 -4.169 1.721 1.00 95.88 101 ILE A O 1
ATOM 824 N N . VAL A 1 102 ? -1.667 -5.687 0.230 1.00 95.38 102 VAL A N 1
ATOM 825 C CA . VAL A 1 102 ? -2.889 -5.696 -0.574 1.00 95.38 102 VAL A CA 1
ATOM 826 C C . VAL A 1 102 ? -3.731 -6.897 -0.158 1.00 95.38 102 VAL A C 1
ATOM 828 O O . VAL A 1 102 ? -3.266 -8.030 -0.207 1.00 95.38 102 VAL A O 1
ATOM 831 N N . PHE A 1 103 ? -4.969 -6.647 0.267 1.00 91.81 103 PHE A N 1
ATOM 832 C CA . PHE A 1 103 ? -5.908 -7.693 0.677 1.00 91.81 103 PHE A CA 1
ATOM 833 C C . PHE A 1 103 ? -6.866 -8.122 -0.451 1.00 91.81 103 PHE A C 1
ATOM 835 O O . PHE A 1 103 ? -7.416 -9.222 -0.413 1.00 91.81 103 PHE A O 1
ATOM 842 N N . GLY A 1 104 ? -7.070 -7.275 -1.461 1.00 89.19 104 GLY A N 1
ATOM 843 C CA . GLY A 1 104 ? -7.887 -7.576 -2.637 1.00 89.19 104 GLY A CA 1
ATOM 844 C C . GLY A 1 104 ? -7.406 -6.773 -3.835 1.00 89.19 104 GLY A C 1
ATOM 845 O O . GLY A 1 104 ? -6.290 -6.975 -4.297 1.00 89.19 104 GLY A O 1
ATOM 846 N N . ASP A 1 105 ? -8.230 -5.848 -4.314 1.00 88.06 105 ASP A N 1
ATOM 847 C CA . ASP A 1 105 ? -7.850 -4.976 -5.422 1.00 88.06 105 ASP A CA 1
ATOM 848 C C . ASP A 1 105 ? -6.933 -3.834 -4.980 1.00 88.06 105 ASP A C 1
ATOM 850 O O . ASP A 1 105 ? -6.918 -3.417 -3.814 1.00 88.06 105 ASP A O 1
ATOM 854 N N . TYR A 1 106 ? -6.227 -3.264 -5.955 1.00 92.44 106 TYR A N 1
ATOM 855 C CA . TYR A 1 106 ? -5.529 -2.008 -5.756 1.00 92.44 106 TYR A CA 1
ATOM 856 C C . TYR A 1 106 ? -6.503 -0.884 -5.373 1.00 92.44 106 TYR A C 1
ATOM 858 O O . TYR A 1 106 ? -7.558 -0.681 -5.984 1.00 92.44 106 TYR A O 1
ATOM 866 N N . ILE A 1 107 ? -6.110 -0.109 -4.366 1.00 93.81 107 ILE A N 1
ATOM 867 C CA . ILE A 1 107 ? -6.693 1.188 -4.049 1.00 93.81 107 ILE A CA 1
ATOM 868 C C . ILE A 1 107 ? -6.577 2.084 -5.279 1.00 93.81 107 ILE A C 1
ATOM 870 O O . ILE A 1 107 ? -5.563 2.088 -5.977 1.00 93.81 107 ILE A O 1
ATOM 874 N N . ARG A 1 108 ? -7.618 2.881 -5.516 1.00 90.38 108 ARG A N 1
ATOM 875 C CA . ARG A 1 108 ? -7.625 3.907 -6.553 1.00 90.38 108 ARG A CA 1
ATOM 876 C C . ARG A 1 108 ? -7.493 5.292 -5.937 1.00 90.38 108 ARG A C 1
ATOM 878 O O . ARG A 1 108 ? -8.129 5.591 -4.923 1.00 90.38 108 ARG A O 1
ATOM 885 N N . ASN A 1 109 ? -6.691 6.128 -6.576 1.00 83.88 109 ASN A N 1
ATOM 886 C CA . ASN A 1 109 ? -6.648 7.561 -6.347 1.00 83.88 109 ASN A CA 1
ATOM 887 C C . ASN A 1 109 ? -7.946 8.215 -6.851 1.00 83.88 109 ASN A C 1
ATOM 889 O O . ASN A 1 109 ? -8.742 7.604 -7.570 1.00 83.88 109 ASN A O 1
ATOM 893 N N . LYS A 1 110 ? -8.169 9.480 -6.475 1.00 81.81 110 LYS A N 1
ATOM 894 C CA . LYS A 1 110 ? -9.369 10.244 -6.870 1.00 81.81 110 LYS A CA 1
ATOM 895 C C . LYS A 1 110 ? -9.511 10.407 -8.389 1.00 81.81 110 LYS A C 1
ATOM 897 O O . LYS A 1 110 ? -10.631 10.502 -8.874 1.00 81.81 110 LYS A O 1
ATOM 902 N N . ASP A 1 111 ? -8.401 10.406 -9.120 1.00 81.88 111 ASP A N 1
ATOM 903 C CA . ASP A 1 111 ? -8.352 10.458 -10.588 1.00 81.88 111 ASP A CA 1
ATOM 904 C C . ASP A 1 111 ? -8.601 9.091 -11.263 1.00 81.88 111 ASP A C 1
ATOM 906 O O . ASP A 1 111 ? -8.571 8.980 -12.486 1.00 81.88 111 ASP A O 1
ATOM 910 N N . GLY A 1 112 ? -8.854 8.040 -10.477 1.00 83.50 112 GLY A N 1
ATOM 911 C CA . GLY A 1 112 ? -9.116 6.687 -10.960 1.00 83.50 112 GLY A CA 1
ATOM 912 C C . GLY A 1 112 ? -7.868 5.835 -11.203 1.00 83.50 112 GLY A C 1
ATOM 913 O O . GLY A 1 112 ? -8.025 4.641 -11.483 1.00 83.50 112 GLY A O 1
ATOM 914 N N . THR A 1 113 ? -6.661 6.395 -11.057 1.00 87.50 113 THR A N 1
ATOM 915 C CA . THR A 1 113 ? -5.396 5.654 -11.173 1.00 87.50 113 THR A CA 1
ATOM 916 C C . THR A 1 113 ? -5.204 4.700 -9.997 1.00 87.50 113 THR A C 1
ATOM 918 O O . THR A 1 113 ? -5.626 4.978 -8.875 1.00 87.50 113 THR A O 1
ATOM 921 N N . PHE A 1 114 ? -4.585 3.545 -10.232 1.00 91.25 114 PHE A N 1
ATOM 922 C CA . PHE A 1 114 ? -4.176 2.651 -9.146 1.00 91.25 114 PHE A CA 1
ATOM 923 C C . PHE A 1 114 ? -3.047 3.264 -8.325 1.00 91.25 114 PHE A C 1
ATOM 925 O O . PHE A 1 114 ? -2.064 3.756 -8.871 1.00 91.25 114 PHE A O 1
ATOM 932 N N . LYS A 1 115 ? -3.162 3.149 -7.006 1.00 94.00 115 LYS A N 1
ATOM 933 C CA . LYS A 1 115 ? -2.060 3.345 -6.075 1.00 94.00 115 LYS A CA 1
ATOM 934 C C . LYS A 1 115 ? -1.361 2.008 -5.881 1.00 94.00 115 LYS A C 1
ATOM 936 O O . LYS A 1 115 ? -1.991 1.058 -5.426 1.00 94.00 115 LYS A O 1
ATOM 941 N N . PHE A 1 116 ? -0.073 1.934 -6.172 1.00 95.81 116 PHE A N 1
ATOM 942 C CA . PHE A 1 116 ? 0.711 0.727 -5.917 1.00 95.81 116 PHE A CA 1
ATOM 943 C C . PHE A 1 116 ? 1.117 0.646 -4.440 1.00 95.81 116 PHE A C 1
ATOM 945 O O . PHE A 1 116 ? 1.409 1.687 -3.845 1.00 95.81 116 PHE A O 1
ATOM 952 N N . PRO A 1 117 ? 1.114 -0.551 -3.829 1.00 96.81 117 PRO A N 1
ATOM 953 C CA . PRO A 1 117 ? 1.592 -0.740 -2.467 1.00 96.81 117 PRO A CA 1
ATOM 954 C C . PRO A 1 117 ? 3.111 -0.566 -2.418 1.00 96.81 117 PRO A C 1
ATOM 956 O O . PRO A 1 117 ? 3.820 -0.959 -3.343 1.00 96.81 117 PRO A O 1
ATOM 959 N N . LEU A 1 118 ? 3.621 -0.018 -1.325 1.00 97.69 118 LEU A N 1
ATOM 960 C CA . LEU A 1 118 ? 5.051 0.159 -1.100 1.00 97.69 118 LEU A CA 1
ATOM 961 C C . LEU A 1 118 ? 5.689 -1.041 -0.390 1.00 97.69 118 LEU A C 1
ATOM 963 O O . LEU A 1 118 ? 5.091 -1.664 0.488 1.00 97.69 118 LEU A O 1
ATOM 967 N N . ASN A 1 119 ? 6.934 -1.356 -0.737 1.00 95.75 119 ASN A N 1
ATOM 968 C CA . ASN A 1 119 ? 7.776 -2.251 0.056 1.00 95.75 119 ASN A CA 1
ATOM 969 C C . ASN A 1 119 ? 8.349 -1.530 1.293 1.00 95.75 119 ASN A C 1
ATOM 971 O O . ASN A 1 119 ? 8.034 -0.370 1.573 1.00 95.75 119 ASN A O 1
ATOM 975 N N . ARG A 1 120 ? 9.209 -2.221 2.044 1.00 95.38 120 ARG A N 1
ATOM 976 C CA . ARG A 1 120 ? 9.809 -1.714 3.286 1.00 95.38 120 ARG A CA 1
ATOM 977 C C . ARG A 1 120 ? 10.708 -0.505 3.043 1.00 95.38 120 ARG A C 1
ATOM 979 O O . ARG A 1 120 ? 10.806 0.385 3.888 1.00 95.38 120 ARG A O 1
ATOM 986 N N . GLU A 1 121 ? 11.367 -0.470 1.896 1.00 94.00 121 GLU A N 1
ATOM 987 C CA . GLU A 1 121 ? 12.253 0.612 1.477 1.00 94.00 121 GLU A CA 1
ATOM 988 C C . GLU A 1 121 ? 11.453 1.861 1.062 1.00 94.00 121 GLU A C 1
ATOM 990 O O . GLU A 1 121 ? 11.962 2.989 1.132 1.00 94.00 121 GLU A O 1
ATOM 995 N N . GLY A 1 122 ? 10.170 1.676 0.740 1.00 95.62 122 GLY A N 1
ATOM 996 C CA . GLY A 1 122 ? 9.252 2.704 0.271 1.00 95.62 122 GLY A CA 1
ATOM 997 C C . GLY A 1 122 ? 9.175 2.809 -1.249 1.00 95.62 122 GLY A C 1
ATOM 998 O O . GLY A 1 122 ? 8.701 3.831 -1.734 1.00 95.62 122 GLY A O 1
ATOM 999 N N . ASP A 1 123 ? 9.649 1.804 -1.984 1.00 95.38 123 ASP A N 1
ATOM 1000 C CA . ASP A 1 123 ? 9.503 1.696 -3.435 1.00 95.38 123 ASP A CA 1
ATOM 1001 C C . ASP A 1 123 ? 8.170 1.005 -3.788 1.00 95.38 123 ASP A C 1
ATOM 1003 O O . ASP A 1 123 ? 7.720 0.120 -3.049 1.00 95.38 123 ASP A O 1
ATOM 1007 N N . PRO A 1 124 ? 7.534 1.362 -4.918 1.00 96.50 124 PRO A N 1
ATOM 1008 C CA . PRO A 1 124 ? 6.295 0.730 -5.352 1.00 96.50 124 PRO A CA 1
ATOM 1009 C C . PRO A 1 124 ? 6.515 -0.730 -5.758 1.00 96.50 124 PRO A C 1
ATOM 1011 O O . PRO A 1 124 ? 7.511 -1.089 -6.391 1.00 96.50 124 PRO A O 1
ATOM 1014 N N . LYS A 1 125 ? 5.540 -1.577 -5.433 1.00 94.94 125 LYS A N 1
ATOM 1015 C CA . LYS A 1 125 ? 5.480 -2.976 -5.852 1.00 94.94 125 LYS A CA 1
ATOM 1016 C C . LYS A 1 125 ? 4.503 -3.093 -7.013 1.00 94.94 125 LYS A C 1
ATOM 1018 O O . LYS A 1 125 ? 3.289 -3.041 -6.826 1.00 94.94 125 LYS A O 1
ATOM 1023 N N . TYR A 1 126 ? 5.064 -3.239 -8.201 1.00 95.19 126 TYR A N 1
ATOM 1024 C CA . TYR A 1 126 ? 4.328 -3.620 -9.396 1.00 95.19 126 TYR A CA 1
ATOM 1025 C C . TYR A 1 126 ? 3.949 -5.103 -9.354 1.00 95.19 126 TYR A C 1
ATOM 1027 O O . TYR A 1 126 ? 4.599 -5.897 -8.666 1.00 95.19 126 TYR A O 1
ATOM 1035 N N . ASP A 1 127 ? 2.935 -5.469 -10.138 1.00 94.12 127 ASP A N 1
ATOM 1036 C CA . ASP A 1 127 ? 2.666 -6.870 -10.454 1.00 94.12 127 ASP A CA 1
ATOM 1037 C C . ASP A 1 127 ? 3.860 -7.484 -11.176 1.00 94.12 127 ASP A C 1
ATOM 1039 O O . ASP A 1 127 ? 4.690 -6.780 -11.748 1.00 94.12 127 ASP A O 1
ATOM 1043 N N . THR A 1 128 ? 3.946 -8.807 -11.153 1.00 95.38 128 THR A N 1
ATOM 1044 C CA . THR A 1 128 ? 5.044 -9.550 -11.763 1.00 95.38 128 THR A CA 1
ATOM 1045 C C . THR A 1 128 ? 4.493 -10.552 -12.765 1.00 95.38 128 THR A C 1
ATOM 1047 O O . THR A 1 128 ? 3.544 -11.285 -12.470 1.00 95.38 128 THR A O 1
ATOM 1050 N N . ASP A 1 129 ? 5.095 -10.592 -13.949 1.00 95.75 129 ASP A N 1
ATOM 1051 C CA . ASP A 1 129 ? 4.844 -11.629 -14.936 1.00 95.75 129 ASP A CA 1
ATOM 1052 C C . ASP A 1 129 ? 5.303 -12.985 -14.385 1.00 95.75 129 ASP A C 1
ATOM 1054 O O . ASP A 1 129 ? 6.434 -13.154 -13.932 1.00 95.75 129 ASP A O 1
ATOM 1058 N N . LYS A 1 130 ? 4.413 -13.979 -14.406 1.00 94.75 130 LYS A N 1
ATOM 1059 C CA . LYS A 1 130 ? 4.671 -15.287 -13.783 1.00 94.75 130 LYS A CA 1
ATOM 1060 C C . LYS A 1 130 ? 5.690 -16.142 -14.539 1.00 94.75 130 LYS A C 1
ATOM 1062 O O . LYS A 1 130 ? 6.168 -17.126 -13.979 1.00 94.75 130 LYS A O 1
ATOM 1067 N N . HIS A 1 131 ? 5.972 -15.824 -15.798 1.00 94.62 131 HIS A N 1
ATOM 1068 C CA . HIS A 1 131 ? 6.884 -16.577 -16.650 1.00 94.62 131 HIS A CA 1
ATOM 1069 C C . HIS A 1 131 ? 8.291 -15.991 -16.621 1.00 94.62 131 HIS A C 1
ATOM 1071 O O . HIS A 1 131 ? 9.256 -16.746 -16.518 1.00 94.62 131 HIS A O 1
ATOM 1077 N N . THR A 1 132 ? 8.416 -14.666 -16.703 1.00 95.00 132 THR A N 1
ATOM 1078 C CA . THR A 1 132 ? 9.721 -13.989 -16.728 1.00 95.00 132 THR A CA 1
ATOM 1079 C C . THR A 1 132 ? 10.180 -13.531 -15.353 1.00 95.00 132 THR A C 1
ATOM 1081 O O . THR A 1 132 ? 11.376 -13.348 -15.148 1.00 95.00 132 THR A O 1
ATOM 1084 N N . ASN A 1 133 ? 9.252 -13.380 -14.406 1.00 95.12 133 ASN A N 1
ATOM 1085 C CA . ASN A 1 133 ? 9.469 -12.721 -13.123 1.00 95.12 133 ASN A CA 1
ATOM 1086 C C . ASN A 1 133 ? 9.846 -11.227 -13.253 1.00 95.12 133 ASN A C 1
ATOM 1088 O O . ASN A 1 133 ? 10.353 -10.627 -12.303 1.00 95.12 133 ASN A O 1
ATOM 1092 N N . ASP A 1 134 ? 9.583 -10.618 -14.413 1.00 95.69 134 ASP A N 1
ATOM 1093 C CA . ASP A 1 134 ? 9.694 -9.175 -14.609 1.00 95.69 134 ASP A CA 1
ATOM 1094 C C . ASP A 1 134 ? 8.473 -8.482 -13.997 1.00 95.69 134 ASP A C 1
ATOM 1096 O O . ASP A 1 134 ? 7.338 -8.938 -14.136 1.00 95.69 134 ASP A O 1
ATOM 1100 N N . GLN A 1 135 ? 8.685 -7.352 -13.332 1.00 96.25 135 GLN A N 1
ATOM 1101 C CA . GLN A 1 135 ? 7.589 -6.469 -12.957 1.00 96.25 135 GLN A CA 1
ATOM 1102 C C . GLN A 1 135 ? 6.906 -5.933 -14.208 1.00 96.25 135 GLN A C 1
ATOM 1104 O O . GLN A 1 135 ? 7.591 -5.676 -15.190 1.00 96.25 135 GLN A O 1
ATOM 1109 N N . VAL A 1 136 ? 5.596 -5.708 -14.171 1.00 95.56 136 VAL A N 1
ATOM 1110 C CA . VAL A 1 136 ? 4.816 -5.247 -15.325 1.00 95.56 136 VAL A CA 1
ATOM 1111 C C . VAL A 1 136 ? 4.165 -3.895 -15.074 1.00 95.56 136 VAL A C 1
ATOM 1113 O O . VAL A 1 136 ? 3.657 -3.599 -13.989 1.00 95.56 136 VAL A O 1
ATOM 1116 N N . TYR A 1 137 ? 4.162 -3.070 -16.117 1.00 94.94 137 TYR A N 1
ATOM 1117 C CA . TYR A 1 137 ? 3.444 -1.807 -16.115 1.00 94.94 137 TYR A CA 1
ATOM 1118 C C . TYR A 1 137 ? 1.943 -2.011 -16.263 1.00 94.94 137 TYR A C 1
ATOM 1120 O O . TYR A 1 137 ? 1.478 -2.817 -17.067 1.00 94.94 137 TYR A O 1
ATOM 1128 N N . PHE A 1 138 ? 1.183 -1.174 -15.563 1.00 92.19 138 PHE A N 1
ATOM 1129 C CA . PHE A 1 138 ? -0.218 -0.960 -15.890 1.00 92.19 138 PHE A CA 1
ATOM 1130 C C . PHE A 1 138 ? -0.325 0.189 -16.884 1.00 92.19 138 PHE A C 1
ATOM 1132 O O . PHE A 1 138 ? -0.044 1.339 -16.545 1.00 92.19 138 PHE A O 1
ATOM 1139 N N . ILE A 1 139 ? -0.753 -0.126 -18.103 1.00 91.31 139 ILE A N 1
ATOM 1140 C CA . ILE A 1 139 ? -1.008 0.867 -19.146 1.00 91.31 139 ILE A CA 1
ATOM 1141 C C . ILE A 1 139 ? -2.481 1.269 -19.093 1.00 91.31 139 ILE A C 1
ATOM 1143 O O . ILE A 1 139 ? -3.377 0.422 -19.053 1.00 91.31 139 ILE A O 1
ATOM 1147 N N . LYS A 1 140 ? -2.736 2.576 -19.037 1.00 90.81 140 LYS A N 1
ATOM 1148 C CA . LYS A 1 140 ? -4.086 3.143 -19.047 1.00 90.81 140 LYS A CA 1
ATOM 1149 C C . LYS A 1 140 ? -4.709 3.011 -20.438 1.00 90.81 140 LYS A C 1
ATOM 1151 O O . LYS A 1 140 ? -4.025 2.789 -21.431 1.00 90.81 140 LYS A O 1
ATOM 1156 N N . ALA A 1 141 ? -6.026 3.200 -20.520 1.00 89.44 141 ALA A N 1
ATOM 1157 C CA . ALA A 1 141 ? -6.755 3.124 -21.789 1.00 89.44 141 ALA A CA 1
ATOM 1158 C C . ALA A 1 141 ? -6.285 4.158 -22.834 1.00 89.44 141 ALA A C 1
ATOM 1160 O O . ALA A 1 141 ? -6.449 3.935 -24.028 1.00 89.44 141 ALA A O 1
ATOM 1161 N N . ASP A 1 142 ? -5.694 5.271 -22.390 1.00 90.44 142 ASP A N 1
ATOM 1162 C CA . ASP A 1 142 ? -5.105 6.309 -23.244 1.00 90.44 142 ASP A CA 1
ATOM 1163 C C . ASP A 1 142 ? -3.667 5.985 -23.707 1.00 90.44 142 ASP A C 1
ATOM 1165 O O . ASP A 1 142 ? -3.046 6.793 -24.393 1.00 90.44 142 ASP A O 1
ATOM 1169 N N . GLY A 1 143 ? -3.127 4.820 -23.332 1.00 90.62 143 GLY A N 1
ATOM 1170 C CA . GLY A 1 143 ? -1.774 4.382 -23.672 1.00 90.62 143 GLY A CA 1
ATOM 1171 C C . GLY A 1 143 ? -0.668 4.937 -22.771 1.00 90.62 143 GLY A C 1
ATOM 1172 O O . GLY A 1 143 ? 0.494 4.586 -22.971 1.00 90.62 143 GLY A O 1
ATOM 1173 N N . SER A 1 144 ? -0.990 5.773 -21.781 1.00 92.81 144 SER A N 1
ATOM 1174 C CA . SER A 1 144 ? -0.002 6.290 -20.825 1.00 92.81 144 SER A CA 1
ATOM 1175 C C . SER A 1 144 ? 0.164 5.381 -19.609 1.00 92.81 144 SER A C 1
ATOM 1177 O O . SER A 1 144 ? -0.715 4.581 -19.265 1.00 92.81 144 SER A O 1
ATOM 1179 N N . VAL A 1 145 ? 1.312 5.482 -18.946 1.00 94.94 145 VAL A N 1
ATOM 1180 C CA . VAL A 1 145 ? 1.658 4.600 -17.830 1.00 94.94 145 VAL A CA 1
ATOM 1181 C C . VAL A 1 145 ? 0.930 5.035 -16.563 1.00 94.94 145 VAL A C 1
ATOM 1183 O O . VAL A 1 145 ? 0.865 6.214 -16.212 1.00 94.94 145 VAL A O 1
ATOM 1186 N N . ASN A 1 146 ? 0.379 4.068 -1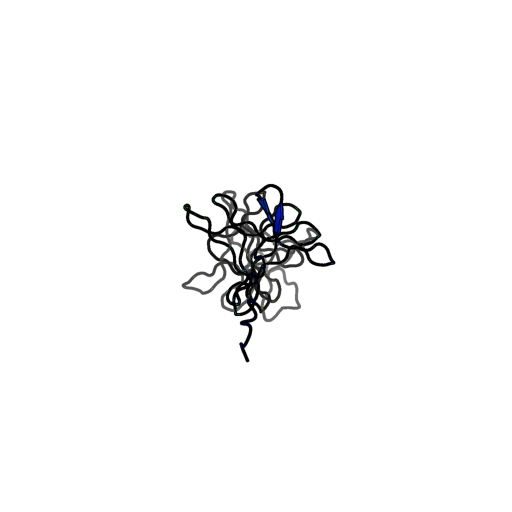5.835 1.00 95.06 146 ASN A N 1
ATOM 1187 C CA . ASN A 1 146 ? -0.001 4.282 -14.451 1.00 95.06 146 ASN A CA 1
ATOM 1188 C C . ASN A 1 146 ? 1.211 4.019 -13.549 1.00 95.06 146 ASN A C 1
ATOM 1190 O O . ASN A 1 146 ? 1.558 2.870 -13.271 1.00 95.06 146 ASN A O 1
ATOM 1194 N N . TRP A 1 147 ? 1.874 5.096 -13.141 1.00 95.56 147 TRP A N 1
ATOM 1195 C CA . TRP A 1 147 ? 3.133 5.034 -12.413 1.00 95.56 147 TRP A CA 1
ATOM 1196 C C . TRP A 1 147 ? 2.951 4.646 -10.943 1.00 95.56 147 TRP A C 1
ATOM 1198 O O . TRP A 1 147 ? 2.193 5.264 -10.196 1.00 95.56 147 TRP A O 1
ATOM 1208 N N . GLY A 1 148 ? 3.750 3.682 -10.498 1.00 95.50 148 GLY A N 1
ATOM 1209 C CA . GLY A 1 148 ? 4.089 3.517 -9.094 1.00 95.50 148 GLY A CA 1
ATOM 1210 C C . GLY A 1 148 ? 4.946 4.684 -8.617 1.00 95.50 148 GLY A C 1
ATOM 1211 O O . GLY A 1 148 ? 5.922 5.063 -9.269 1.00 95.50 148 GLY A O 1
ATOM 1212 N N . VAL A 1 149 ? 4.582 5.237 -7.464 1.00 95.56 149 VAL A N 1
ATOM 1213 C CA . VAL A 1 149 ? 5.306 6.330 -6.809 1.00 95.56 149 VAL A CA 1
ATOM 1214 C C . VAL A 1 149 ? 5.943 5.828 -5.524 1.00 95.56 149 VAL A C 1
ATOM 1216 O O . VAL A 1 149 ? 5.319 5.065 -4.794 1.00 95.56 149 VAL A O 1
ATOM 1219 N N . ASP A 1 150 ? 7.180 6.231 -5.250 1.00 96.19 150 ASP A N 1
ATOM 1220 C CA . ASP A 1 150 ? 7.849 5.927 -3.987 1.00 96.19 150 ASP A CA 1
ATOM 1221 C C . ASP A 1 150 ? 7.322 6.802 -2.834 1.00 96.19 150 ASP A C 1
ATOM 1223 O O . ASP A 1 150 ? 6.525 7.726 -3.022 1.00 96.19 150 ASP A O 1
ATOM 1227 N N . LYS A 1 151 ? 7.786 6.533 -1.610 1.00 94.94 151 LYS A N 1
ATOM 1228 C CA . LYS A 1 151 ? 7.408 7.292 -0.404 1.00 94.94 151 LYS A CA 1
ATOM 1229 C C . LYS A 1 151 ? 7.703 8.798 -0.477 1.00 94.94 151 LYS A C 1
ATOM 1231 O O . LYS A 1 151 ? 7.144 9.549 0.316 1.00 94.94 151 LYS A O 1
ATOM 1236 N N . ASN A 1 152 ? 8.584 9.228 -1.381 1.00 95.25 152 ASN A N 1
ATOM 1237 C CA . ASN A 1 152 ? 8.934 10.631 -1.598 1.00 95.25 152 ASN A CA 1
ATOM 1238 C C . ASN A 1 152 ? 8.132 11.251 -2.758 1.00 95.25 152 ASN A C 1
ATOM 1240 O O . ASN A 1 152 ? 8.356 12.408 -3.106 1.00 95.25 152 ASN A O 1
ATOM 1244 N N . GLY A 1 153 ? 7.222 10.491 -3.372 1.00 94.50 153 GLY A N 1
ATOM 1245 C CA . GLY A 1 153 ? 6.395 10.932 -4.488 1.00 94.50 153 GLY A CA 1
ATOM 1246 C C . GLY A 1 153 ? 7.091 10.882 -5.847 1.00 94.50 153 GLY A C 1
ATOM 1247 O O . GLY A 1 153 ? 6.569 11.463 -6.797 1.00 94.50 153 GLY A O 1
ATOM 1248 N N . ASN A 1 154 ? 8.249 10.224 -5.970 1.00 96.06 154 ASN A N 1
ATOM 1249 C CA . ASN A 1 154 ? 8.901 10.049 -7.267 1.00 96.06 154 ASN A CA 1
ATOM 1250 C C . ASN A 1 154 ? 8.311 8.845 -7.992 1.00 96.06 154 ASN A C 1
ATOM 1252 O O . ASN A 1 154 ? 8.182 7.773 -7.403 1.00 96.06 154 ASN A O 1
ATOM 1256 N N . GLN A 1 155 ? 8.027 8.987 -9.283 1.00 96.44 155 GLN A N 1
ATOM 1257 C CA . GLN A 1 155 ? 7.667 7.850 -10.124 1.00 96.44 155 GLN A CA 1
ATOM 1258 C C . GLN A 1 155 ? 8.874 6.921 -10.272 1.00 96.44 155 GLN A C 1
ATOM 1260 O O . GLN A 1 155 ? 10.013 7.389 -10.381 1.00 96.44 155 GLN A O 1
ATOM 1265 N N . ARG A 1 156 ? 8.639 5.608 -10.264 1.00 95.94 156 ARG A N 1
ATOM 1266 C CA . ARG A 1 156 ? 9.696 4.593 -10.377 1.00 95.94 156 ARG A CA 1
ATOM 1267 C C . ARG A 1 156 ? 9.416 3.641 -11.520 1.00 95.94 156 ARG A C 1
ATOM 1269 O O . ARG A 1 156 ? 8.268 3.294 -11.771 1.00 95.94 156 ARG A O 1
ATOM 1276 N N . TYR A 1 157 ? 10.470 3.209 -12.194 1.00 96.19 157 TYR A N 1
ATOM 1277 C CA . TYR A 1 157 ? 10.360 2.222 -13.258 1.00 96.19 157 TYR A CA 1
ATOM 1278 C C . TYR A 1 157 ? 10.064 0.827 -12.691 1.00 96.19 157 TYR A C 1
ATOM 1280 O O . TYR A 1 157 ? 10.413 0.519 -11.548 1.00 96.19 157 TYR A O 1
ATOM 1288 N N . ALA A 1 158 ? 9.412 -0.008 -13.498 1.00 95.88 158 ALA A N 1
ATOM 1289 C CA . ALA A 1 158 ? 9.299 -1.431 -13.233 1.00 95.88 158 ALA A CA 1
ATOM 1290 C C . ALA A 1 158 ? 10.681 -2.079 -13.393 1.00 95.88 158 ALA A C 1
ATOM 1292 O O . ALA A 1 158 ? 11.522 -1.609 -14.164 1.00 95.88 158 ALA A O 1
ATOM 1293 N N . LYS A 1 159 ? 10.918 -3.154 -12.646 1.00 95.31 159 LYS A N 1
ATOM 1294 C CA . LYS A 1 159 ? 12.180 -3.891 -12.631 1.00 95.31 159 LYS A CA 1
ATOM 1295 C C . LYS A 1 159 ? 12.050 -5.241 -13.313 1.00 95.31 159 LYS A C 1
ATOM 1297 O O . LYS A 1 159 ? 11.067 -5.949 -13.125 1.00 95.31 159 LYS A O 1
ATOM 1302 N N . ARG A 1 160 ? 13.074 -5.629 -14.056 1.00 94.88 160 ARG A N 1
ATOM 1303 C CA . ARG A 1 160 ? 13.245 -6.992 -14.556 1.00 94.88 160 ARG A CA 1
ATOM 1304 C C . ARG A 1 160 ? 13.567 -7.951 -13.412 1.00 94.88 160 ARG A C 1
ATOM 1306 O O . ARG A 1 160 ? 13.922 -7.524 -12.313 1.00 94.88 160 ARG A O 1
ATOM 1313 N N . ALA A 1 161 ? 13.518 -9.250 -13.679 1.00 93.38 161 ALA A N 1
ATOM 1314 C CA . ALA A 1 161 ? 13.882 -10.291 -12.721 1.00 93.38 161 ALA A CA 1
ATOM 1315 C C . ALA A 1 161 ? 15.335 -10.177 -12.230 1.00 93.38 161 ALA A C 1
ATOM 1317 O O . ALA A 1 161 ? 15.637 -10.545 -11.097 1.00 93.38 161 ALA A O 1
ATOM 1318 N N . ASN A 1 162 ? 16.231 -9.633 -13.062 1.00 89.88 162 ASN A N 1
ATOM 1319 C CA . ASN A 1 162 ? 17.611 -9.323 -12.678 1.00 89.88 162 ASN A CA 1
ATOM 1320 C C . ASN A 1 162 ? 17.729 -8.045 -11.819 1.00 89.88 162 ASN A C 1
ATOM 1322 O O . ASN A 1 162 ? 18.823 -7.710 -11.383 1.00 89.88 162 ASN A O 1
ATOM 1326 N N . GLY A 1 163 ? 16.615 -7.348 -11.583 1.00 91.25 163 GLY A N 1
ATOM 1327 C CA . GLY A 1 163 ? 16.482 -6.143 -10.773 1.00 91.25 163 GLY A CA 1
ATOM 1328 C C . GLY A 1 163 ? 16.812 -4.827 -11.479 1.00 91.25 163 GLY A C 1
ATOM 1329 O O . GLY A 1 163 ? 16.686 -3.776 -10.847 1.00 91.25 163 GLY A O 1
ATOM 1330 N N . ASP A 1 164 ? 17.167 -4.857 -12.765 1.00 92.25 164 ASP A N 1
ATOM 1331 C CA . ASP A 1 164 ? 17.333 -3.646 -13.569 1.00 92.25 164 ASP A CA 1
ATOM 1332 C C . ASP A 1 164 ? 15.982 -2.987 -13.835 1.00 92.25 164 ASP A C 1
ATOM 1334 O O . ASP A 1 164 ? 15.011 -3.645 -14.208 1.00 92.25 164 ASP A O 1
ATOM 1338 N N . GLU A 1 165 ? 15.923 -1.670 -13.694 1.00 94.00 165 GLU A N 1
ATOM 1339 C CA . GLU A 1 165 ? 14.782 -0.885 -14.141 1.00 94.00 165 GLU A CA 1
ATOM 1340 C C . GLU A 1 165 ? 14.732 -0.846 -15.674 1.00 94.00 165 GLU A C 1
ATOM 1342 O O . GLU A 1 165 ? 15.764 -0.808 -16.352 1.00 94.00 165 GLU A O 1
ATOM 1347 N N . TYR A 1 166 ? 13.529 -0.812 -16.243 1.00 93.81 166 TYR A N 1
ATOM 1348 C CA . TYR A 1 166 ? 13.351 -0.741 -17.690 1.00 93.81 166 TYR A CA 1
ATOM 1349 C C . TYR A 1 166 ? 12.226 0.220 -18.077 1.00 93.81 166 TYR A C 1
ATOM 1351 O O . TYR A 1 166 ? 11.298 0.444 -17.310 1.00 93.81 166 TYR A O 1
ATOM 1359 N N . TYR A 1 167 ? 12.327 0.815 -19.267 1.00 94.69 167 TYR A N 1
ATOM 1360 C CA . TYR A 1 167 ? 11.327 1.759 -19.769 1.00 94.69 167 TYR A CA 1
ATOM 1361 C C . TYR A 1 167 ? 10.020 1.052 -20.155 1.00 94.69 167 TYR A C 1
ATOM 1363 O O . TYR A 1 167 ? 10.068 -0.069 -20.668 1.00 94.69 167 TYR A O 1
ATOM 1371 N N . PRO A 1 168 ? 8.862 1.716 -19.999 1.00 94.44 168 PRO A N 1
ATOM 1372 C CA . PRO A 1 168 ? 7.618 1.250 -20.605 1.00 94.44 168 PRO A CA 1
ATOM 1373 C C . PRO A 1 168 ? 7.728 1.240 -22.140 1.00 94.44 168 PRO A C 1
ATOM 1375 O O . PRO A 1 168 ? 8.523 1.979 -22.724 1.00 94.44 168 PRO A O 1
ATOM 1378 N N . GLU A 1 169 ? 6.902 0.437 -22.815 1.00 90.50 169 GLU A N 1
ATOM 1379 C CA . GLU A 1 169 ? 6.939 0.299 -24.284 1.00 90.50 169 GLU A CA 1
ATOM 1380 C C . GLU A 1 169 ? 6.709 1.625 -25.020 1.00 90.50 169 GLU A C 1
ATOM 1382 O O . GLU A 1 169 ? 7.340 1.895 -26.042 1.00 90.50 169 GLU A O 1
ATOM 1387 N N . ASN A 1 170 ? 5.851 2.485 -24.465 1.00 89.88 170 ASN A N 1
ATOM 1388 C CA . ASN A 1 170 ? 5.562 3.816 -24.996 1.00 89.88 170 ASN A CA 1
ATOM 1389 C C . ASN A 1 170 ? 6.711 4.828 -24.777 1.00 89.88 170 ASN A C 1
ATOM 1391 O O . ASN A 1 170 ? 6.594 5.979 -25.195 1.00 89.88 170 ASN A O 1
ATOM 1395 N N . ARG A 1 171 ? 7.811 4.406 -24.132 1.00 89.12 171 ARG A N 1
ATOM 1396 C CA . ARG A 1 171 ? 9.005 5.202 -23.800 1.00 89.12 171 ARG A CA 1
ATOM 1397 C C . ARG A 1 171 ? 8.715 6.457 -22.966 1.00 89.12 171 ARG A C 1
ATOM 1399 O O . ARG A 1 171 ? 9.513 7.393 -22.967 1.00 89.12 171 ARG A O 1
ATOM 1406 N N . GLU A 1 172 ? 7.599 6.479 -22.241 1.00 93.06 172 GLU A N 1
ATOM 1407 C CA . GLU A 1 172 ? 7.286 7.540 -21.287 1.00 93.06 172 GLU A CA 1
ATOM 1408 C C . GLU A 1 172 ? 8.339 7.573 -20.169 1.00 93.06 172 GLU A C 1
ATOM 1410 O O . GLU A 1 172 ? 8.726 6.534 -19.623 1.00 93.06 172 GLU A O 1
ATOM 1415 N N . LEU A 1 173 ? 8.824 8.773 -19.840 1.00 94.88 173 LEU A N 1
ATOM 1416 C CA . LEU A 1 173 ? 9.813 8.957 -18.783 1.00 94.88 173 LEU A CA 1
ATOM 1417 C C . LEU A 1 173 ? 9.118 9.125 -17.435 1.00 94.88 173 LEU A C 1
ATOM 1419 O O . LEU A 1 173 ? 8.230 9.963 -17.291 1.00 94.88 173 LEU A O 1
ATOM 1423 N N . ALA A 1 174 ? 9.588 8.381 -16.438 1.00 95.00 174 ALA A N 1
ATOM 1424 C CA . ALA A 1 174 ? 9.236 8.634 -15.051 1.00 95.00 174 ALA A CA 1
ATOM 1425 C C . ALA A 1 174 ? 9.714 10.035 -14.637 1.00 95.00 174 ALA A C 1
ATOM 1427 O O . ALA A 1 174 ? 10.770 10.493 -15.071 1.00 95.00 174 ALA A O 1
ATOM 1428 N N . CYS A 1 175 ? 8.991 10.685 -13.735 1.00 96.12 175 CYS A N 1
ATOM 1429 C CA . CYS A 1 175 ? 9.327 11.999 -13.198 1.00 96.12 175 CYS A CA 1
ATOM 1430 C C . CYS A 1 175 ? 9.585 11.949 -11.691 1.00 96.12 175 CYS A C 1
ATOM 1432 O O . CYS A 1 175 ? 8.960 11.199 -10.938 1.00 96.12 175 CYS A O 1
ATOM 1434 N N . HIS A 1 176 ? 10.527 12.770 -11.236 1.00 95.06 176 HIS A N 1
ATOM 1435 C CA . HIS A 1 176 ? 10.649 13.135 -9.833 1.00 95.06 176 HIS A CA 1
ATOM 1436 C C . HIS A 1 176 ? 9.393 13.870 -9.370 1.00 95.06 176 HIS A C 1
ATOM 1438 O O . HIS A 1 176 ? 8.677 14.460 -10.179 1.00 95.06 176 HIS A O 1
ATOM 1444 N N . HIS A 1 177 ? 9.167 13.919 -8.058 1.00 92.94 177 HIS A N 1
ATOM 1445 C CA . HIS A 1 177 ? 8.070 14.707 -7.496 1.00 92.94 177 HIS A CA 1
ATOM 1446 C C . HIS A 1 177 ? 8.138 16.196 -7.901 1.00 92.94 177 HIS A C 1
ATOM 1448 O O . HIS A 1 177 ? 7.113 16.847 -8.073 1.00 92.94 177 HIS A O 1
ATOM 1454 N N . SER A 1 178 ? 9.349 16.721 -8.123 1.00 92.69 178 SER A N 1
ATOM 1455 C CA . SER A 1 178 ? 9.608 18.071 -8.645 1.00 92.69 178 SER A CA 1
ATOM 1456 C C . SER A 1 178 ? 9.252 18.266 -10.126 1.00 92.69 178 SER A C 1
ATOM 1458 O O . SER A 1 178 ? 9.349 19.383 -10.628 1.00 92.69 178 SER A O 1
ATOM 1460 N N . GLY A 1 179 ? 8.895 17.198 -10.843 1.00 92.56 179 GLY A N 1
ATOM 1461 C CA . GLY A 1 179 ? 8.571 17.205 -12.269 1.00 92.56 179 GLY A CA 1
ATOM 1462 C C . GLY A 1 179 ? 9.760 16.994 -13.210 1.00 92.56 179 GLY A C 1
ATOM 1463 O O . GLY A 1 179 ? 9.560 16.935 -14.420 1.00 92.56 179 GLY A O 1
ATOM 1464 N N . SER A 1 180 ? 10.992 16.864 -12.703 1.00 93.62 180 SER A N 1
ATOM 1465 C CA . SER A 1 180 ? 12.155 16.579 -13.553 1.00 93.62 180 SER A CA 1
ATOM 1466 C C . SER A 1 180 ? 12.184 15.111 -13.996 1.00 93.62 180 SER A C 1
ATOM 1468 O O . SER A 1 180 ? 11.860 14.233 -13.193 1.00 93.62 180 SER A O 1
ATOM 1470 N N . PRO A 1 181 ? 12.597 14.813 -15.240 1.00 94.25 181 PRO A N 1
ATOM 1471 C CA . PRO A 1 181 ? 12.629 13.445 -15.739 1.00 94.25 181 PRO A CA 1
ATOM 1472 C C . PRO A 1 181 ? 13.659 12.587 -14.995 1.00 94.25 181 PRO A C 1
ATOM 1474 O O . PRO A 1 181 ? 14.699 13.067 -14.539 1.00 94.25 181 PRO A O 1
ATOM 1477 N N . GLN A 1 182 ? 13.362 11.297 -14.916 1.00 91.94 182 GLN A N 1
ATOM 1478 C CA . GLN A 1 182 ? 14.192 10.231 -14.377 1.00 91.94 182 GLN A CA 1
ATOM 1479 C C . GLN A 1 182 ? 14.448 9.185 -15.453 1.00 91.94 182 GLN A C 1
ATOM 1481 O O . GLN A 1 182 ? 13.611 8.953 -16.321 1.00 91.94 182 GLN A O 1
ATOM 1486 N N . TYR A 1 183 ? 15.583 8.503 -15.353 1.00 90.88 183 TYR A N 1
ATOM 1487 C CA . TYR A 1 183 ? 15.990 7.458 -16.289 1.00 90.88 183 TYR A CA 1
ATOM 1488 C C . TYR A 1 183 ? 16.109 6.127 -15.560 1.00 90.88 183 TYR A C 1
ATOM 1490 O O . TYR A 1 183 ? 16.501 6.100 -14.390 1.00 90.88 183 TYR A O 1
ATOM 1498 N N . ALA A 1 184 ? 15.762 5.049 -16.260 1.00 89.62 184 ALA A N 1
ATOM 1499 C CA . ALA A 1 184 ? 15.872 3.695 -15.741 1.00 89.62 184 ALA A CA 1
ATOM 1500 C C . ALA A 1 184 ? 17.339 3.351 -15.435 1.00 89.62 184 ALA A C 1
ATOM 1502 O O . ALA A 1 184 ? 18.244 3.719 -16.192 1.00 89.62 184 ALA A O 1
ATOM 1503 N N . ARG A 1 185 ? 17.571 2.659 -14.318 1.00 87.31 185 ARG A N 1
ATOM 1504 C CA . ARG A 1 185 ? 18.903 2.307 -13.809 1.00 87.31 185 ARG A CA 1
ATOM 1505 C C . ARG A 1 185 ? 19.120 0.800 -13.765 1.00 87.31 185 ARG A C 1
ATOM 1507 O O . ARG A 1 185 ? 18.202 0.038 -13.482 1.00 87.31 185 ARG A O 1
ATOM 1514 N N . THR A 1 186 ? 20.364 0.378 -13.964 1.00 83.56 186 THR A N 1
ATOM 1515 C CA . THR A 1 186 ? 20.771 -1.013 -13.730 1.00 83.56 186 THR A CA 1
ATOM 1516 C C . THR A 1 186 ? 21.303 -1.191 -12.311 1.00 83.56 186 THR A C 1
ATOM 1518 O O . THR A 1 186 ? 21.791 -0.229 -11.707 1.00 83.56 186 THR A O 1
ATOM 1521 N N . ILE A 1 187 ? 21.261 -2.416 -11.778 1.00 75.19 187 ILE A N 1
ATOM 1522 C CA . ILE A 1 187 ? 21.829 -2.733 -10.454 1.00 75.19 187 ILE A CA 1
ATOM 1523 C C . ILE A 1 187 ? 23.309 -2.338 -10.382 1.00 75.19 187 ILE A C 1
ATOM 1525 O O . ILE A 1 187 ? 23.758 -1.786 -9.376 1.00 75.19 187 ILE A O 1
ATOM 1529 N N . GLU A 1 188 ? 24.058 -2.560 -11.462 1.00 68.81 188 GLU A N 1
ATOM 1530 C CA . GLU A 1 188 ? 25.484 -2.226 -11.549 1.00 68.81 188 GLU A CA 1
ATOM 1531 C C . GLU A 1 188 ? 25.750 -0.710 -11.529 1.00 68.81 188 GLU A C 1
ATOM 1533 O O . GLU A 1 188 ? 26.817 -0.271 -11.106 1.00 68.81 188 GLU A O 1
ATOM 1538 N N . ASN A 1 189 ? 24.769 0.107 -11.929 1.00 59.38 189 ASN A N 1
ATOM 1539 C CA . ASN A 1 189 ? 24.897 1.556 -12.080 1.00 59.38 189 ASN A CA 1
ATOM 1540 C C . ASN A 1 189 ? 23.971 2.343 -11.147 1.00 59.38 189 ASN A C 1
ATOM 1542 O O . ASN A 1 189 ? 23.537 3.438 -11.505 1.00 59.38 189 ASN A O 1
ATOM 1546 N N . CYS A 1 190 ? 23.720 1.867 -9.921 1.00 53.00 190 CYS A N 1
ATOM 1547 C CA . CYS A 1 190 ? 22.924 2.602 -8.923 1.00 53.00 190 CYS A CA 1
ATOM 1548 C C . CYS A 1 190 ? 23.374 4.071 -8.687 1.00 53.00 190 CYS A C 1
ATOM 1550 O O . CYS A 1 190 ? 22.607 4.846 -8.118 1.00 53.00 190 CYS A O 1
ATOM 1552 N N . ASN A 1 191 ? 24.566 4.467 -9.166 1.00 47.66 191 ASN A N 1
ATOM 1553 C CA . ASN A 1 191 ? 25.122 5.822 -9.090 1.00 47.66 191 ASN A CA 1
ATOM 1554 C C . ASN A 1 191 ? 25.291 6.567 -10.435 1.00 47.66 191 ASN A C 1
ATOM 1556 O O . ASN A 1 191 ? 25.691 7.729 -10.405 1.00 47.66 191 ASN A O 1
ATOM 1560 N N . ASN A 1 192 ? 25.001 5.965 -11.598 1.00 43.62 192 ASN A N 1
ATOM 1561 C CA . ASN A 1 192 ? 25.283 6.581 -12.903 1.00 43.62 192 ASN A CA 1
ATOM 1562 C C . ASN A 1 192 ? 24.027 6.744 -13.773 1.00 43.62 192 ASN A C 1
ATOM 1564 O O . ASN A 1 192 ? 23.379 5.778 -14.171 1.00 43.62 192 ASN A O 1
ATOM 1568 N N . TRP A 1 193 ? 23.722 8.002 -14.095 1.00 47.00 193 TRP A N 1
ATOM 1569 C CA . TRP A 1 193 ? 22.610 8.437 -14.936 1.00 47.00 193 TRP A CA 1
ATOM 1570 C C . TRP A 1 193 ? 22.980 8.291 -16.413 1.00 47.00 193 TRP A C 1
ATOM 1572 O O . TRP A 1 193 ? 23.490 9.236 -17.012 1.00 47.00 193 TRP A O 1
ATOM 1582 N N . TYR A 1 194 ? 22.753 7.125 -17.014 1.00 47.94 194 TYR A N 1
ATOM 1583 C CA . TYR A 1 194 ? 22.915 6.988 -18.461 1.00 47.94 194 TYR A CA 1
ATOM 1584 C C . TYR A 1 194 ? 21.551 6.968 -19.157 1.00 47.94 194 TYR A C 1
ATOM 1586 O O . TYR A 1 194 ? 20.769 6.041 -18.937 1.00 47.94 194 TYR A O 1
ATOM 1594 N N . PRO A 1 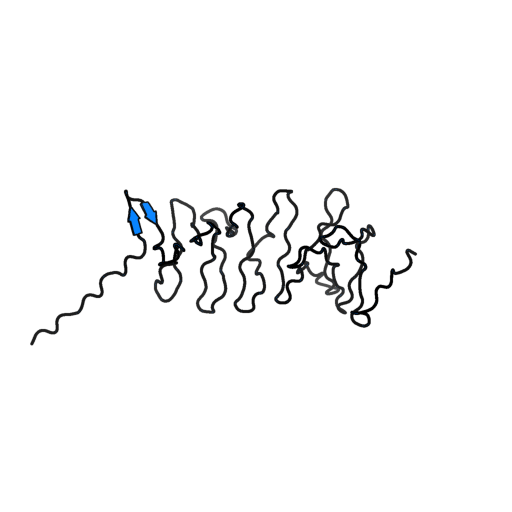195 ? 21.244 7.959 -20.015 1.00 43.28 195 PRO A N 1
ATOM 1595 C CA . PRO A 1 195 ? 20.166 7.804 -20.974 1.00 43.28 195 PRO A CA 1
ATOM 1596 C C . PRO A 1 195 ? 20.581 6.691 -21.941 1.00 43.28 195 PRO A C 1
ATOM 1598 O O . PRO A 1 195 ? 21.587 6.812 -22.642 1.00 43.28 195 PRO A O 1
ATOM 1601 N N . TRP A 1 196 ? 19.839 5.584 -21.969 1.00 44.50 196 TRP A N 1
ATOM 1602 C CA . TRP A 1 196 ? 19.995 4.628 -23.061 1.00 44.50 196 TRP A CA 1
ATOM 1603 C C . TRP A 1 196 ? 19.646 5.341 -24.375 1.00 44.50 196 TRP A C 1
ATOM 1605 O O . TRP A 1 196 ? 18.654 6.078 -24.410 1.00 44.50 196 TRP A O 1
ATOM 1615 N N . PRO A 1 197 ? 20.427 5.159 -25.454 1.00 40.81 197 PRO A N 1
ATOM 1616 C CA . PRO A 1 197 ? 20.053 5.694 -26.749 1.00 40.81 197 PRO A CA 1
ATOM 1617 C C . PRO A 1 197 ? 18.725 5.066 -27.177 1.00 40.81 197 PRO A C 1
ATOM 1619 O O . PRO A 1 197 ? 18.559 3.847 -27.184 1.00 40.81 197 PRO A O 1
ATOM 1622 N N . ILE A 1 198 ? 17.776 5.934 -27.511 1.00 38.41 198 ILE A N 1
ATOM 1623 C CA . ILE A 1 198 ? 16.551 5.609 -28.237 1.00 38.41 198 ILE A CA 1
ATOM 1624 C C . ILE A 1 198 ? 17.010 4.999 -29.572 1.00 38.41 198 ILE A C 1
ATOM 1626 O O . ILE A 1 198 ? 17.430 5.739 -30.458 1.00 38.41 198 ILE A O 1
ATOM 1630 N N . ILE A 1 199 ? 17.002 3.664 -29.679 1.00 37.97 199 ILE A N 1
ATOM 1631 C CA . ILE A 1 199 ? 17.141 2.949 -30.962 1.00 37.97 199 ILE A CA 1
ATOM 1632 C C . ILE A 1 199 ? 15.802 3.009 -31.693 1.00 37.97 199 ILE A C 1
ATOM 1634 O O . ILE A 1 199 ? 14.758 2.851 -31.001 1.00 37.97 199 ILE A O 1
#

Foldseek 3Di:
DDDPPPPPPPPPQFDADPNDTHADADPQRWGAFRADPNWRDFDDDDQDTDFTGGPLRWGFFTADNQGWGDFDARGPPGDTDFTAGSVRAGDFTGGPLGWGDDPDDFGADPVRFGAFTAGSVQWGDADADPPFRWGDFDADPVRDTRFHAGPQRWGAATAGPQGWGDADPVRDFTAGPVGHTADTGGPVPPPDGDDDDPD

Secondary structure (DSSP, 8-state):
------------SSEEETTEEE--B-TTS-B-PPEETTEE--EEETTEEE--B-TTS-B---B-TTS-B-PEEPTTT-SEE--B-TTS-B---B-TTS-B--SSSPPB-TTSPBPPPB-TTS-B---B-TTT--B--EE-TTS-EE--B-TTS-B--EE-TTS-EE--TT-PPPB-TTS-B-----GGGTT--PPPP--

Sequence (199 aa):
MMRQRKYLEPVSTFVIRNGEYFYPKDKDQNEVYPIVNNKEKPLVQGYAYTYAKDASGKSKYPHDINGNEIALPKIGMGGWHYAKDENGNAFYPKNKSGEEIVFGDYIRNKDGTFKFPLNREGDPKYDTDKHTNDQVYFIKADGSVNWGVDKNGNQRYAKRANGDEYYPENRELACHHSGSPQYARTIENCNNWYPWPII